Protein AF-A0A1M6X662-F1 (afdb_monomer_lite)

Sequence (274 aa):
MIKYSKYVVLLISLFLLSCAEDEPEWSAADVCPETGMNAYGIPNRGTFVDERDGREYKYTTIGKQVWMAENLKYELPNPYSTCYGKEFCVPRGFGLNDTVQVCKTDTTRLAKIAERLHSTCETNECIADEFCEKYGRFYTLIKDAKDRGFLDRDIVDSVCPKGWHVPTKVEWEILAESVDGVVNRLLKEEAILAMDSIAIEYQKKDGGPIDACGFSALYTGYYDYSGGLSDVFRATYFTTSTMLNTGAAYSVIFGESISIQSIGTKISIRCIKD

Secondary structure (DSSP, 8-state):
---------------------------HHHHS-SSSB-TTSSBSEEEEEETTTTEEEEEEEETTEEEESS-----PTTTTEE-TTS-EEEEE--SSS--EEEEE---TTHHHHHHHTT----SHHHHHHHHHHHH--EE--BGGG-SSS-B-HHHHHHSSPTTEEPPPHHHHHHHHHHTTT-HHHHHPPPPS--SSHHHHHHHTGGG----TTS------BEE-TTS-EESTTT-EEEEEEEEEETTEEEEEEESSSEEEE---SBBB---EE-

Structure (mmCIF, N/CA/C/O backbone):
data_AF-A0A1M6X662-F1
#
_entry.id   AF-A0A1M6X662-F1
#
loop_
_atom_site.group_PDB
_atom_site.id
_atom_site.type_symbol
_atom_site.label_atom_id
_atom_site.label_alt_id
_atom_site.label_comp_id
_atom_site.label_asym_id
_atom_site.label_entity_id
_atom_site.label_seq_id
_atom_site.pdbx_PDB_ins_code
_atom_site.Cartn_x
_atom_site.Cartn_y
_atom_site.Cartn_z
_atom_site.occupancy
_atom_site.B_iso_or_equiv
_atom_site.auth_seq_id
_atom_site.auth_comp_id
_atom_site.auth_asym_id
_atom_site.auth_atom_id
_atom_site.pdbx_PDB_model_num
ATOM 1 N N . MET A 1 1 ? 92.225 -0.349 -21.898 1.00 41.53 1 MET A N 1
ATOM 2 C CA . MET A 1 1 ? 90.947 0.324 -22.212 1.00 41.53 1 MET A CA 1
ATOM 3 C C . MET A 1 1 ? 89.967 -0.694 -22.771 1.00 41.53 1 MET A C 1
ATOM 5 O O . MET A 1 1 ? 89.979 -0.888 -23.971 1.00 41.53 1 MET A O 1
ATOM 9 N N . ILE A 1 2 ? 89.151 -1.347 -21.937 1.00 32.22 2 ILE A N 1
ATOM 10 C CA . ILE A 1 2 ? 87.888 -1.983 -22.357 1.00 32.22 2 ILE A CA 1
ATOM 11 C C . ILE A 1 2 ? 86.946 -1.868 -21.148 1.00 32.22 2 ILE A C 1
ATOM 13 O O . ILE A 1 2 ? 87.195 -2.476 -20.110 1.00 32.22 2 ILE A O 1
ATOM 17 N N . LYS A 1 3 ? 85.936 -0.995 -21.239 1.00 33.75 3 LYS A N 1
ATOM 18 C CA . LYS A 1 3 ? 84.882 -0.822 -20.228 1.00 33.75 3 LYS A CA 1
ATOM 19 C C . LYS A 1 3 ? 83.803 -1.878 -20.486 1.00 33.75 3 LYS A C 1
ATOM 21 O O . LYS A 1 3 ? 83.210 -1.872 -21.559 1.00 33.75 3 LYS A O 1
ATOM 26 N N . TYR A 1 4 ? 83.524 -2.737 -19.510 1.00 35.53 4 TYR A N 1
ATOM 27 C CA . TYR A 1 4 ? 82.316 -3.564 -19.505 1.00 35.53 4 TYR A CA 1
ATOM 28 C C . TYR A 1 4 ? 81.121 -2.681 -19.123 1.00 35.53 4 TYR A C 1
ATOM 30 O O . TYR A 1 4 ? 81.051 -2.165 -18.006 1.00 35.53 4 TYR A O 1
ATOM 38 N N . SER A 1 5 ? 80.220 -2.453 -20.081 1.00 34.84 5 SER A N 1
ATOM 39 C CA . SER A 1 5 ? 78.961 -1.737 -19.867 1.00 34.84 5 SER A CA 1
ATOM 40 C C . SER A 1 5 ? 77.978 -2.648 -19.134 1.00 34.84 5 SER A C 1
ATOM 42 O O . SER A 1 5 ? 77.789 -3.802 -19.515 1.00 34.84 5 SER A O 1
ATOM 44 N N . LYS A 1 6 ? 77.397 -2.135 -18.050 1.00 39.88 6 LYS A N 1
ATOM 45 C CA . LYS A 1 6 ? 76.448 -2.842 -17.190 1.00 39.88 6 LYS A CA 1
ATOM 46 C C . LYS A 1 6 ? 75.107 -3.006 -17.912 1.00 39.88 6 LYS A C 1
ATOM 48 O O . LYS A 1 6 ? 74.627 -2.084 -18.561 1.00 39.88 6 LYS A O 1
ATOM 53 N N . TYR A 1 7 ? 74.545 -4.199 -17.766 1.00 39.94 7 TYR A N 1
ATOM 54 C CA . TYR A 1 7 ? 73.245 -4.660 -18.238 1.00 39.94 7 TYR A CA 1
ATOM 55 C C . TYR A 1 7 ? 72.136 -3.600 -18.140 1.00 39.94 7 TYR A C 1
ATOM 57 O O . TYR A 1 7 ? 71.824 -3.109 -17.056 1.00 39.94 7 TYR A O 1
ATOM 65 N N . VAL A 1 8 ? 71.511 -3.301 -19.279 1.00 42.44 8 VAL A N 1
ATOM 66 C CA . VAL A 1 8 ? 70.199 -2.654 -19.345 1.00 42.44 8 VAL A CA 1
ATOM 67 C C . VAL A 1 8 ? 69.170 -3.733 -19.018 1.00 42.44 8 VAL A C 1
ATOM 69 O O . VAL A 1 8 ? 68.889 -4.598 -19.844 1.00 42.44 8 VAL A O 1
ATOM 72 N N . VAL A 1 9 ? 68.651 -3.726 -17.791 1.00 44.12 9 VAL A N 1
ATOM 73 C CA . VAL A 1 9 ? 67.469 -4.517 -17.433 1.00 44.12 9 VAL A CA 1
ATOM 74 C C . VAL A 1 9 ? 66.259 -3.745 -17.940 1.00 44.12 9 VAL A C 1
ATOM 76 O O . VAL A 1 9 ? 65.883 -2.714 -17.385 1.00 44.12 9 VAL A O 1
ATOM 79 N N . LEU A 1 10 ? 65.689 -4.221 -19.043 1.00 39.69 10 LEU A N 1
ATOM 80 C CA . LEU A 1 10 ? 64.438 -3.722 -19.593 1.00 39.69 10 LEU A CA 1
ATOM 81 C C . LEU A 1 10 ? 63.308 -4.236 -18.686 1.00 39.69 10 LEU A C 1
ATOM 83 O O . LEU A 1 10 ? 62.913 -5.398 -18.772 1.00 39.69 10 LEU A O 1
ATOM 87 N N . LEU A 1 11 ? 62.832 -3.395 -17.767 1.00 42.69 11 LEU A N 1
ATOM 88 C CA . LEU A 1 11 ? 61.593 -3.639 -17.029 1.00 42.69 11 LEU A CA 1
ATOM 89 C C . LEU A 1 11 ? 60.436 -3.510 -18.023 1.00 42.69 11 LEU A C 1
ATOM 91 O O . LEU A 1 11 ? 59.938 -2.416 -18.279 1.00 42.69 11 LEU A O 1
ATOM 95 N N . ILE A 1 12 ? 60.039 -4.634 -18.618 1.00 45.28 12 ILE A N 1
ATOM 96 C CA . ILE A 1 12 ? 58.757 -4.753 -19.308 1.00 45.28 12 ILE A CA 1
ATOM 97 C C . ILE A 1 12 ? 57.701 -4.635 -18.212 1.00 45.28 12 ILE A C 1
ATOM 99 O O . ILE A 1 12 ? 57.455 -5.581 -17.465 1.00 45.28 12 ILE A O 1
ATOM 103 N N . SER A 1 13 ? 57.128 -3.442 -18.067 1.00 51.91 13 SER A N 1
ATOM 104 C CA . SER A 1 13 ? 55.921 -3.236 -17.282 1.00 51.91 13 SER A CA 1
ATOM 105 C C . SER A 1 13 ? 54.825 -4.092 -17.911 1.00 51.91 13 SER A C 1
ATOM 107 O O . SER A 1 13 ? 54.252 -3.711 -18.933 1.00 51.91 13 SER A O 1
ATOM 109 N N . LEU A 1 14 ? 54.562 -5.264 -17.327 1.00 46.09 14 LEU A N 1
ATOM 110 C CA . LEU A 1 14 ? 53.298 -5.959 -17.520 1.00 46.09 14 LEU A CA 1
ATOM 111 C C . LEU A 1 14 ? 52.214 -5.001 -17.012 1.00 46.09 14 LEU A C 1
ATOM 113 O O . LEU A 1 14 ? 51.921 -4.949 -15.819 1.00 46.09 14 LEU A O 1
ATOM 117 N N . PHE A 1 15 ? 51.644 -4.210 -17.918 1.00 47.97 15 PHE A N 1
ATOM 118 C CA . PHE A 1 15 ? 50.288 -3.728 -17.740 1.00 47.97 15 PHE A CA 1
ATOM 119 C C . PHE A 1 15 ? 49.434 -4.988 -17.711 1.00 47.97 15 PHE A C 1
ATOM 121 O O . PHE A 1 15 ? 49.125 -5.573 -18.749 1.00 47.97 15 PHE A O 1
ATOM 128 N N . LEU A 1 16 ? 49.131 -5.457 -16.502 1.00 45.41 16 LEU A N 1
ATOM 129 C CA . LEU A 1 16 ? 47.966 -6.290 -16.298 1.00 45.41 16 LEU A CA 1
ATOM 130 C C . LEU A 1 16 ? 46.808 -5.455 -16.843 1.00 45.41 16 LEU A C 1
ATOM 132 O O . LEU A 1 16 ? 46.407 -4.468 -16.228 1.00 45.41 16 LEU A O 1
ATOM 136 N N . LEU A 1 17 ? 46.327 -5.814 -18.034 1.00 50.72 17 LEU A N 1
ATOM 137 C CA . LEU A 1 17 ? 44.949 -5.562 -18.415 1.00 50.72 17 LEU A CA 1
ATOM 138 C C . LEU A 1 17 ? 44.114 -6.281 -17.358 1.00 50.72 17 LEU A C 1
ATOM 140 O O . LEU A 1 17 ? 43.760 -7.448 -17.500 1.00 50.72 17 LEU A O 1
ATOM 144 N N . SER A 1 18 ? 43.895 -5.591 -16.240 1.00 47.06 18 SER A N 1
ATOM 145 C CA . SER A 1 18 ? 42.737 -5.823 -15.407 1.00 47.06 18 SER A CA 1
ATOM 146 C C . SER A 1 18 ? 41.571 -5.713 -16.369 1.00 47.06 18 SER A C 1
ATOM 148 O O . SER A 1 18 ? 41.293 -4.624 -16.869 1.00 47.06 18 SER A O 1
ATOM 150 N N . CYS A 1 19 ? 40.938 -6.838 -16.682 1.00 49.78 19 CYS A N 1
ATOM 151 C CA . CYS A 1 19 ? 39.557 -6.786 -17.112 1.00 49.78 19 CYS A CA 1
ATOM 152 C C . CYS A 1 19 ? 38.822 -6.205 -15.903 1.00 49.78 19 CYS A C 1
ATOM 154 O O . CYS A 1 19 ? 38.497 -6.924 -14.965 1.00 49.78 19 CYS A O 1
ATOM 156 N N . ALA A 1 20 ? 38.684 -4.878 -15.859 1.00 48.56 20 ALA A N 1
ATOM 157 C CA . ALA A 1 20 ? 37.468 -4.333 -15.306 1.00 48.56 20 ALA A CA 1
ATOM 158 C C . ALA A 1 20 ? 36.405 -4.901 -16.242 1.00 48.56 20 ALA A C 1
ATOM 160 O O . ALA A 1 20 ? 36.302 -4.481 -17.392 1.00 48.56 20 ALA A O 1
ATOM 161 N N . GLU A 1 21 ? 35.769 -5.996 -15.831 1.00 50.72 21 GLU A N 1
ATOM 162 C CA . GLU A 1 21 ? 34.450 -6.288 -16.361 1.00 50.72 21 GLU A CA 1
ATOM 163 C C . GLU A 1 21 ? 33.675 -5.001 -16.086 1.00 50.72 21 GLU A C 1
ATOM 165 O O . GLU A 1 21 ? 33.573 -4.589 -14.929 1.00 50.72 21 GLU A O 1
ATOM 170 N N . ASP A 1 22 ? 33.325 -4.269 -17.147 1.00 55.34 22 ASP A N 1
ATOM 171 C CA . ASP A 1 22 ? 32.464 -3.104 -17.029 1.00 55.34 22 ASP A CA 1
ATOM 172 C C . ASP A 1 22 ? 31.196 -3.615 -16.337 1.00 55.34 22 ASP A C 1
ATOM 174 O O . ASP A 1 22 ? 30.402 -4.337 -16.944 1.00 55.34 22 ASP A O 1
ATOM 178 N N . GLU A 1 23 ? 31.075 -3.339 -15.034 1.00 58.69 23 GLU A N 1
ATOM 179 C CA . GLU A 1 23 ? 29.861 -3.583 -14.262 1.00 58.69 23 GLU A CA 1
ATOM 180 C C . GLU A 1 23 ? 28.720 -2.988 -15.092 1.00 58.69 23 GLU A C 1
ATOM 182 O O . GLU A 1 23 ? 28.805 -1.803 -15.444 1.00 58.69 23 GLU A O 1
ATOM 187 N N . PRO A 1 24 ? 27.717 -3.786 -15.499 1.00 53.12 24 PRO A N 1
ATOM 188 C CA . PRO A 1 24 ? 26.694 -3.313 -16.412 1.00 53.12 24 PRO A CA 1
ATOM 189 C C . PRO A 1 24 ? 26.072 -2.052 -15.822 1.00 53.12 24 PRO A C 1
ATOM 191 O O . PRO A 1 24 ? 25.557 -2.062 -14.703 1.00 53.12 24 PRO A O 1
ATOM 194 N N . GLU A 1 25 ? 26.188 -0.952 -16.567 1.00 60.56 25 GLU A N 1
ATOM 195 C CA . GLU A 1 25 ? 25.676 0.353 -16.177 1.00 60.56 25 GLU A CA 1
ATOM 196 C C . GLU A 1 25 ? 24.169 0.199 -15.945 1.00 60.56 25 GLU A C 1
ATOM 198 O O . GLU A 1 25 ? 23.388 0.002 -16.876 1.00 60.56 25 GLU A O 1
ATOM 203 N N . TRP A 1 26 ? 23.775 0.160 -14.674 1.00 63.41 26 TRP A N 1
ATOM 204 C CA . TRP A 1 26 ? 22.409 -0.154 -14.287 1.00 63.41 26 TRP A CA 1
ATOM 205 C C . TRP A 1 26 ? 21.431 0.866 -14.894 1.00 63.41 26 TRP A C 1
ATOM 207 O O . TRP A 1 26 ? 21.622 2.079 -14.767 1.00 63.41 26 TRP A O 1
ATOM 217 N N . SER A 1 27 ? 20.356 0.377 -15.522 1.00 68.94 27 SER A N 1
ATOM 218 C CA . SER A 1 27 ? 19.318 1.203 -16.141 1.00 68.94 27 SER A CA 1
ATOM 219 C C . SER A 1 27 ? 17.929 0.801 -15.655 1.00 68.94 27 SER A C 1
ATOM 221 O O . SER A 1 27 ? 17.467 -0.322 -15.855 1.00 68.94 27 SER A O 1
ATOM 223 N N . ALA A 1 28 ? 17.206 1.762 -15.077 1.00 70.69 28 ALA A N 1
ATOM 224 C CA . ALA A 1 28 ? 15.799 1.590 -14.718 1.00 70.69 28 ALA A CA 1
ATOM 225 C C . ALA A 1 28 ? 14.928 1.198 -15.928 1.00 70.69 28 ALA A C 1
ATOM 227 O O . ALA A 1 28 ? 13.929 0.505 -15.761 1.00 70.69 28 ALA A O 1
ATOM 228 N N . ALA A 1 29 ? 15.311 1.600 -17.146 1.00 74.62 29 ALA A N 1
ATOM 229 C CA . ALA A 1 29 ? 14.568 1.271 -18.360 1.00 74.62 29 ALA A CA 1
ATOM 230 C C . ALA A 1 29 ? 14.589 -0.231 -18.689 1.00 74.62 29 ALA A C 1
ATOM 232 O O . ALA A 1 29 ? 13.667 -0.708 -19.347 1.00 74.62 29 ALA A O 1
ATOM 233 N N . ASP A 1 30 ? 15.588 -0.972 -18.202 1.00 80.38 30 ASP A N 1
ATOM 234 C CA . ASP A 1 30 ? 15.672 -2.422 -18.399 1.00 80.38 30 ASP A CA 1
ATOM 235 C C . ASP A 1 30 ? 14.761 -3.173 -17.420 1.00 80.38 30 ASP A C 1
ATOM 237 O O . ASP A 1 30 ? 14.203 -4.220 -17.746 1.00 80.38 30 ASP A O 1
ATOM 241 N N . VAL A 1 31 ? 14.578 -2.614 -16.220 1.00 83.56 31 VAL A N 1
ATOM 242 C CA . VAL A 1 31 ? 13.773 -3.208 -15.146 1.00 83.56 31 VAL A CA 1
ATOM 243 C C . VAL A 1 31 ? 12.297 -2.827 -15.267 1.00 83.56 31 VAL A C 1
ATOM 245 O O . VAL A 1 31 ? 11.421 -3.668 -15.070 1.00 83.56 31 VAL A O 1
ATOM 248 N N . CYS A 1 32 ? 11.998 -1.565 -15.564 1.00 87.81 32 CYS A N 1
ATOM 249 C CA . CYS A 1 32 ? 10.647 -1.005 -15.528 1.00 87.81 32 CYS A CA 1
ATOM 250 C C . CYS A 1 32 ? 10.429 0.034 -16.646 1.00 87.81 32 CYS A C 1
ATOM 252 O O . CYS A 1 32 ? 10.215 1.224 -16.370 1.00 87.81 32 CYS A O 1
ATOM 254 N N . PRO A 1 33 ? 10.486 -0.398 -17.922 1.00 84.44 33 PRO A N 1
ATOM 255 C CA . PRO A 1 33 ? 10.368 0.489 -19.077 1.00 84.44 33 PRO A CA 1
ATOM 256 C C . PRO A 1 33 ? 9.076 1.312 -19.028 1.00 84.44 33 PRO A C 1
ATOM 258 O O . PRO A 1 33 ? 7.997 0.774 -18.814 1.00 84.44 33 PRO A O 1
ATOM 261 N N . GLU A 1 34 ? 9.157 2.626 -19.257 1.00 85.19 34 GLU A N 1
ATOM 262 C CA . GLU A 1 34 ? 7.961 3.488 -19.221 1.00 85.19 34 GLU A CA 1
ATOM 263 C C . GLU A 1 34 ? 7.058 3.290 -20.446 1.00 85.19 34 GLU A C 1
ATOM 265 O O . GLU A 1 34 ? 5.840 3.442 -20.371 1.00 85.19 34 GLU A O 1
ATOM 270 N N . THR A 1 35 ? 7.665 2.956 -21.588 1.00 88.19 35 THR A N 1
ATOM 271 C CA . THR A 1 35 ? 7.003 2.821 -22.891 1.00 88.19 35 THR A CA 1
ATOM 272 C C . THR A 1 35 ? 7.060 1.380 -23.385 1.00 88.19 35 THR A C 1
ATOM 274 O O . THR A 1 35 ? 7.815 0.564 -22.863 1.00 88.19 35 THR A O 1
ATOM 277 N N . GLY A 1 36 ? 6.262 1.055 -24.401 1.00 89.25 36 GLY A N 1
ATOM 278 C CA . GLY A 1 36 ? 6.149 -0.306 -24.924 1.00 89.25 36 GLY A CA 1
ATOM 279 C C . GLY A 1 36 ? 5.081 -1.128 -24.207 1.00 89.25 36 GLY A C 1
ATOM 280 O O . GLY A 1 36 ? 4.278 -0.591 -23.443 1.00 89.25 36 GLY A O 1
ATOM 281 N N . MET A 1 37 ? 5.055 -2.426 -24.508 1.00 90.12 37 MET A N 1
ATOM 282 C CA . MET A 1 37 ? 4.057 -3.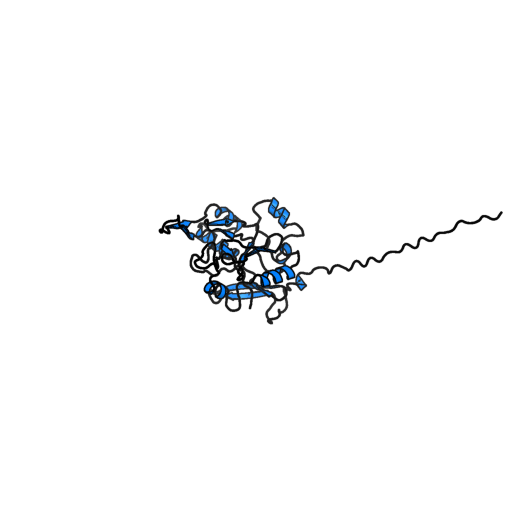367 -24.003 1.00 90.12 37 MET A CA 1
ATOM 283 C C . MET A 1 37 ? 4.711 -4.400 -23.088 1.00 90.12 37 MET A C 1
ATOM 285 O O . MET A 1 37 ? 5.815 -4.864 -23.376 1.00 90.12 37 MET A O 1
ATOM 289 N N . ASN A 1 38 ? 4.011 -4.798 -22.029 1.00 86.56 38 ASN A N 1
ATOM 290 C CA . ASN A 1 38 ? 4.428 -5.907 -21.176 1.00 86.56 38 ASN A CA 1
ATOM 291 C C . ASN A 1 38 ? 3.976 -7.268 -21.742 1.00 86.56 38 ASN A C 1
ATOM 293 O O . ASN A 1 38 ? 3.369 -7.356 -22.813 1.00 86.56 38 ASN A O 1
ATOM 297 N N . ALA A 1 39 ? 4.240 -8.347 -20.997 1.00 82.75 39 ALA A N 1
ATOM 298 C CA . ALA A 1 39 ? 3.904 -9.724 -21.377 1.00 82.75 39 ALA A CA 1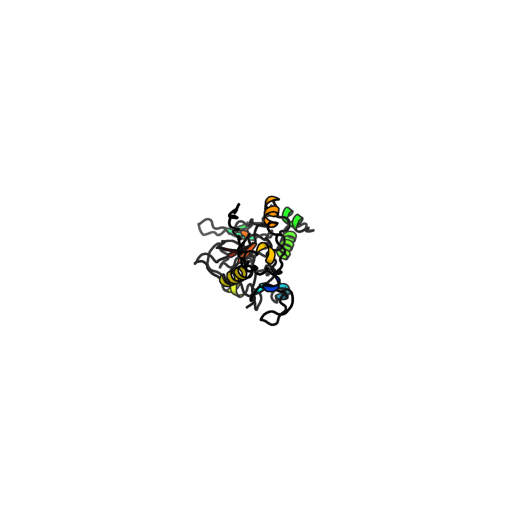
ATOM 299 C C . ALA A 1 39 ? 2.401 -9.979 -21.629 1.00 82.75 39 ALA A C 1
ATOM 301 O O . ALA A 1 39 ? 2.046 -10.984 -22.240 1.00 82.75 39 ALA A O 1
ATOM 302 N N . TYR A 1 40 ? 1.529 -9.066 -21.198 1.00 81.25 40 TYR A N 1
ATOM 303 C CA . TYR A 1 40 ? 0.078 -9.142 -21.369 1.00 81.25 40 TYR A CA 1
ATOM 304 C C . TYR A 1 40 ? -0.432 -8.296 -22.544 1.00 81.25 40 TYR A C 1
ATOM 306 O O . TYR A 1 40 ? -1.640 -8.162 -22.727 1.00 81.25 40 TYR A O 1
ATOM 314 N N . GLY A 1 41 ? 0.468 -7.690 -23.329 1.00 85.25 41 GLY A N 1
ATOM 315 C CA . GLY A 1 41 ? 0.102 -6.829 -24.454 1.00 85.25 41 GLY A CA 1
ATOM 316 C C . GLY A 1 41 ? -0.529 -5.495 -24.040 1.00 85.25 41 GLY A C 1
ATOM 317 O O . GLY A 1 41 ? -1.165 -4.851 -24.872 1.00 85.25 41 GLY A O 1
ATOM 318 N N . ILE A 1 42 ? -0.374 -5.084 -22.776 1.00 86.12 42 ILE A N 1
ATOM 319 C CA . ILE A 1 42 ? -0.800 -3.766 -22.280 1.00 86.12 42 ILE A CA 1
ATOM 320 C C . ILE A 1 42 ? 0.411 -2.835 -22.151 1.00 86.12 42 ILE A C 1
ATOM 322 O O . ILE A 1 42 ? 1.527 -3.330 -21.960 1.00 86.12 42 ILE A O 1
ATOM 326 N N . PRO A 1 43 ? 0.218 -1.503 -22.212 1.00 92.94 43 PRO A N 1
ATOM 327 C CA . PRO A 1 43 ? 1.295 -0.548 -21.977 1.00 92.94 43 PRO A CA 1
ATOM 328 C C . PRO A 1 43 ? 1.982 -0.807 -20.638 1.00 92.94 43 PRO A C 1
ATOM 330 O O . PRO A 1 43 ? 1.292 -1.134 -19.672 1.00 92.94 43 PRO A O 1
ATOM 333 N N . ASN A 1 44 ? 3.306 -0.646 -20.562 1.00 93.00 44 ASN A N 1
ATOM 334 C CA . ASN A 1 44 ? 4.055 -0.905 -19.326 1.00 93.00 44 ASN A CA 1
ATOM 335 C C . ASN A 1 44 ? 3.576 -0.058 -18.138 1.00 93.00 44 ASN A C 1
ATOM 337 O O . ASN A 1 44 ? 3.616 -0.530 -17.002 1.00 93.00 44 ASN A O 1
ATOM 341 N N . ARG A 1 45 ? 3.073 1.152 -18.404 1.00 94.56 45 ARG A N 1
ATOM 342 C CA . ARG A 1 45 ? 2.401 2.023 -17.434 1.00 94.56 45 ARG A CA 1
ATOM 343 C C . ARG A 1 45 ? 1.073 2.504 -17.994 1.00 94.56 45 ARG A C 1
ATOM 345 O O . ARG A 1 45 ? 0.949 2.729 -19.197 1.00 94.56 45 ARG A O 1
ATOM 352 N N . GLY A 1 46 ? 0.094 2.694 -17.125 1.00 95.19 46 GLY A N 1
ATOM 353 C CA . GLY A 1 46 ? -1.223 3.164 -17.531 1.00 95.19 46 GLY A CA 1
ATOM 354 C C . GLY A 1 46 ? -2.177 3.256 -16.358 1.00 95.19 46 GLY A C 1
ATOM 355 O O . GLY A 1 46 ? -1.754 3.299 -15.202 1.00 95.19 46 GLY A O 1
ATOM 356 N N . THR A 1 47 ? -3.467 3.277 -16.669 1.00 97.06 47 THR A N 1
ATOM 357 C CA . THR A 1 47 ? -4.536 3.304 -15.676 1.00 97.06 47 THR A CA 1
ATOM 358 C C . THR A 1 47 ? -5.590 2.246 -15.963 1.00 97.06 47 THR A C 1
ATOM 360 O O . THR A 1 47 ? -5.693 1.714 -17.071 1.00 97.06 47 THR A O 1
ATOM 363 N N . PHE A 1 48 ? -6.358 1.904 -14.937 1.00 96.62 48 PHE A N 1
ATOM 364 C CA . PHE A 1 48 ? -7.548 1.074 -15.043 1.00 96.62 48 PHE A CA 1
ATOM 365 C C . PHE A 1 48 ? -8.585 1.536 -14.023 1.00 96.62 48 PHE A C 1
ATOM 367 O O . PHE A 1 48 ? -8.242 2.177 -13.033 1.00 96.62 48 PHE A O 1
ATOM 374 N N . VAL A 1 49 ? -9.848 1.197 -14.257 1.00 97.75 49 VAL A N 1
ATOM 375 C CA . VAL A 1 49 ? -10.945 1.543 -13.351 1.00 97.75 49 VAL A CA 1
ATOM 376 C C . VAL A 1 49 ? -11.311 0.325 -12.511 1.00 97.75 49 VAL A C 1
ATOM 378 O O . VAL A 1 49 ? -11.553 -0.755 -13.049 1.00 97.75 49 VAL A O 1
ATOM 381 N N . ASP A 1 50 ? -11.352 0.498 -11.194 1.00 97.81 50 ASP A N 1
ATOM 382 C CA . ASP A 1 50 ? -11.959 -0.456 -10.278 1.00 97.81 50 ASP A CA 1
ATOM 383 C C . ASP A 1 50 ? -13.484 -0.356 -10.392 1.00 97.81 50 ASP A C 1
ATOM 385 O O . ASP A 1 50 ? -14.103 0.625 -9.987 1.00 97.81 50 ASP A O 1
ATOM 389 N N . GLU A 1 51 ? -14.116 -1.379 -10.964 1.00 97.25 51 GLU A N 1
ATOM 390 C CA . GLU A 1 51 ? -15.567 -1.404 -11.186 1.00 97.25 51 GLU A CA 1
ATOM 391 C C . GLU A 1 51 ? -16.383 -1.365 -9.883 1.00 97.25 51 GLU A C 1
ATOM 393 O O . GLU A 1 51 ? -17.579 -1.070 -9.916 1.00 97.25 51 GLU A O 1
ATOM 398 N N . ARG A 1 52 ? -15.763 -1.669 -8.734 1.00 96.75 52 ARG A N 1
ATOM 399 C CA . ARG A 1 52 ? -16.454 -1.764 -7.441 1.00 96.75 52 ARG A CA 1
ATOM 400 C C . ARG A 1 52 ? -16.784 -0.397 -6.849 1.00 96.75 52 ARG A C 1
ATOM 402 O O . ARG A 1 52 ? -17.765 -0.289 -6.118 1.00 96.75 52 ARG A O 1
ATOM 409 N N . ASP A 1 53 ? -15.975 0.619 -7.138 1.00 96.44 53 ASP A N 1
ATOM 410 C CA . ASP A 1 53 ? -16.154 1.986 -6.635 1.00 96.44 53 ASP A CA 1
ATOM 411 C C . ASP A 1 53 ? -15.978 3.078 -7.708 1.00 96.44 53 ASP A C 1
ATOM 413 O O . ASP A 1 53 ? -16.146 4.262 -7.419 1.00 96.44 53 ASP A O 1
ATOM 417 N N . GLY A 1 54 ? -15.688 2.692 -8.955 1.00 97.31 54 GLY A N 1
ATOM 418 C CA . GLY A 1 54 ? -15.504 3.597 -10.086 1.00 97.31 54 GLY A CA 1
ATOM 419 C C . GLY A 1 54 ? -14.186 4.367 -10.058 1.00 97.31 54 GLY A C 1
ATOM 420 O O . GLY A 1 54 ? -14.016 5.290 -10.857 1.00 97.31 54 GLY A O 1
ATOM 421 N N . ARG A 1 55 ? -13.257 4.034 -9.153 1.00 96.31 55 ARG A N 1
ATOM 422 C CA . ARG A 1 55 ? -11.983 4.747 -9.037 1.00 96.31 55 ARG A CA 1
ATOM 423 C C . ARG A 1 55 ? -11.002 4.302 -10.100 1.00 96.31 55 ARG A C 1
ATOM 425 O O . ARG A 1 55 ? -10.804 3.116 -10.342 1.00 96.31 55 ARG A O 1
ATOM 432 N N . GLU A 1 56 ? -10.338 5.278 -10.698 1.00 97.62 56 GLU A N 1
ATOM 433 C CA . GLU A 1 56 ? -9.211 5.037 -11.584 1.00 97.62 56 GLU A CA 1
ATOM 434 C C . GLU A 1 56 ? -7.925 4.889 -10.759 1.00 97.62 56 GLU A C 1
ATOM 436 O O . GLU A 1 56 ? -7.623 5.732 -9.915 1.00 97.62 56 GLU A O 1
ATOM 441 N N . TYR A 1 57 ? -7.180 3.814 -11.009 1.00 97.44 57 TYR A N 1
ATOM 442 C CA . TYR A 1 57 ? -5.879 3.531 -10.413 1.00 97.44 57 TYR A CA 1
ATOM 443 C C . TYR A 1 57 ? -4.811 3.440 -11.491 1.00 97.44 57 TYR A C 1
ATOM 445 O O . TYR A 1 57 ? -5.022 2.853 -12.556 1.00 97.44 57 TYR A O 1
ATOM 453 N N . LYS A 1 58 ? -3.624 3.955 -11.185 1.00 97.25 58 LYS A N 1
ATOM 454 C CA . LYS A 1 58 ? -2.429 3.738 -11.999 1.00 97.25 58 LYS A CA 1
ATOM 455 C C . LYS A 1 58 ? -1.844 2.345 -11.782 1.00 97.25 58 LYS A C 1
ATOM 457 O O . LYS A 1 58 ? -1.971 1.752 -10.708 1.00 97.25 58 LYS A O 1
ATOM 462 N N . TYR A 1 59 ? -1.135 1.851 -12.789 1.00 96.56 59 TYR A N 1
ATOM 463 C CA . TYR A 1 59 ? -0.333 0.636 -12.707 1.00 96.56 59 TYR A CA 1
ATOM 464 C C . TYR A 1 59 ? 1.021 0.802 -13.407 1.00 96.56 59 TYR A C 1
ATOM 466 O O . TYR A 1 59 ? 1.177 1.644 -14.296 1.00 96.56 59 TYR A O 1
ATOM 474 N N . THR A 1 60 ? 1.984 -0.036 -13.026 1.00 95.81 60 THR A N 1
ATOM 475 C CA . THR A 1 60 ? 3.321 -0.104 -13.626 1.00 95.81 60 THR A CA 1
ATOM 476 C C . THR A 1 60 ? 3.803 -1.549 -13.758 1.00 95.81 60 THR A C 1
ATOM 478 O O . THR A 1 60 ? 3.365 -2.435 -13.022 1.00 95.81 60 THR A O 1
ATOM 481 N N . THR A 1 61 ? 4.701 -1.799 -14.706 1.00 95.00 61 THR A N 1
ATOM 482 C CA . THR A 1 61 ? 5.333 -3.101 -14.935 1.00 95.00 61 THR A CA 1
ATOM 483 C C . THR A 1 61 ? 6.773 -3.049 -14.447 1.00 95.00 61 THR A C 1
ATOM 485 O O . THR A 1 61 ? 7.534 -2.173 -14.853 1.00 95.00 61 THR A O 1
ATOM 488 N N . ILE A 1 62 ? 7.142 -3.993 -13.583 1.00 92.50 62 ILE A N 1
ATOM 489 C CA . ILE A 1 62 ? 8.485 -4.122 -13.014 1.00 92.50 62 ILE A CA 1
ATOM 490 C C . ILE A 1 62 ? 8.915 -5.578 -13.180 1.00 92.50 62 ILE A C 1
ATOM 492 O O . ILE A 1 62 ? 8.262 -6.501 -12.685 1.00 92.50 62 ILE A O 1
ATOM 496 N N . GLY A 1 63 ? 9.978 -5.796 -13.951 1.00 89.50 63 GLY A N 1
ATOM 497 C CA . GLY A 1 63 ? 10.367 -7.116 -14.425 1.00 89.50 63 GLY A CA 1
ATOM 498 C C . GLY A 1 63 ? 9.218 -7.785 -15.182 1.00 89.50 63 GLY A C 1
ATOM 499 O O . GLY A 1 63 ? 8.815 -7.349 -16.258 1.00 89.50 63 GLY A O 1
ATOM 500 N N . LYS A 1 64 ? 8.678 -8.866 -14.611 1.00 89.00 64 LYS A N 1
ATOM 501 C CA . LYS A 1 64 ? 7.557 -9.635 -15.185 1.00 89.00 64 LYS A CA 1
ATOM 502 C C . LYS A 1 64 ? 6.221 -9.381 -14.486 1.00 89.00 64 LYS A C 1
ATOM 504 O O . LYS A 1 64 ? 5.219 -9.982 -14.859 1.00 89.00 64 LYS A O 1
ATOM 509 N N . GLN A 1 65 ? 6.212 -8.534 -13.463 1.00 94.94 65 GLN A N 1
ATOM 510 C CA . GLN A 1 65 ? 5.056 -8.306 -12.611 1.00 94.94 65 GLN A CA 1
ATOM 511 C C . GLN A 1 65 ? 4.398 -6.970 -12.936 1.00 94.94 65 GLN A C 1
ATOM 513 O O . GLN A 1 65 ? 5.078 -5.972 -13.177 1.00 94.94 65 GLN A O 1
ATOM 518 N N . VAL A 1 66 ? 3.067 -6.949 -12.910 1.00 96.44 66 VAL A N 1
ATOM 519 C CA . VAL A 1 66 ? 2.280 -5.726 -13.083 1.00 96.44 66 VAL A CA 1
ATOM 520 C C . VAL A 1 66 ? 1.678 -5.360 -11.740 1.00 96.44 66 VAL A C 1
ATOM 522 O O . VAL A 1 66 ? 0.864 -6.096 -11.190 1.00 96.44 66 VAL A O 1
ATOM 525 N N . TRP A 1 67 ? 2.087 -4.213 -11.222 1.00 97.62 67 TRP A N 1
ATOM 526 C CA . TRP A 1 67 ? 1.722 -3.718 -9.907 1.00 97.62 67 TRP A CA 1
ATOM 527 C C . TRP A 1 67 ? 0.784 -2.528 -10.038 1.00 97.62 67 TRP A C 1
ATOM 529 O O . TRP A 1 67 ? 0.939 -1.706 -10.942 1.00 97.62 67 TRP A O 1
ATOM 539 N N . MET A 1 68 ? -0.155 -2.380 -9.103 1.00 97.75 68 MET A N 1
ATOM 540 C CA . MET A 1 68 ? -0.746 -1.065 -8.875 1.00 97.75 68 MET A CA 1
ATOM 541 C C . MET A 1 68 ? 0.377 -0.057 -8.573 1.00 97.75 68 MET A C 1
ATOM 543 O O . MET A 1 68 ? 1.358 -0.373 -7.904 1.00 97.75 68 MET A O 1
ATOM 547 N N . ALA A 1 69 ? 0.229 1.173 -9.039 1.00 96.12 69 ALA A N 1
ATOM 548 C CA . ALA A 1 69 ? 1.134 2.270 -8.702 1.00 96.12 69 ALA A CA 1
ATOM 549 C C . ALA A 1 69 ? 0.591 3.115 -7.537 1.00 96.12 69 ALA A C 1
ATOM 551 O O . ALA A 1 69 ? 1.218 4.066 -7.103 1.00 96.12 69 ALA A O 1
ATOM 552 N N . GLU A 1 70 ? -0.574 2.767 -6.990 1.00 95.69 70 GLU A N 1
ATOM 553 C CA . GLU A 1 70 ? -1.218 3.497 -5.897 1.00 95.69 70 GLU A CA 1
ATOM 554 C C . GLU A 1 70 ? -1.676 2.545 -4.788 1.00 95.69 70 GLU A C 1
ATOM 556 O O . GLU A 1 70 ? -2.000 1.379 -5.031 1.00 95.69 70 GLU A O 1
ATOM 561 N N . ASN A 1 71 ? -1.686 3.038 -3.545 1.00 96.88 71 ASN A N 1
ATOM 562 C CA . ASN A 1 71 ? -2.246 2.298 -2.414 1.00 96.88 71 ASN A CA 1
ATOM 563 C C . ASN A 1 71 ? -3.759 2.161 -2.610 1.00 96.88 71 ASN A C 1
ATOM 565 O O . ASN A 1 71 ? -4.424 3.112 -3.024 1.00 96.88 71 ASN A O 1
ATOM 569 N N . LEU A 1 72 ? -4.310 0.995 -2.272 1.00 97.69 72 LEU A N 1
ATOM 570 C CA . LEU A 1 72 ? -5.740 0.738 -2.412 1.00 97.69 72 LEU A CA 1
ATOM 571 C C . LEU A 1 72 ? -6.564 1.732 -1.571 1.00 97.69 72 LEU A C 1
ATOM 573 O O . LEU A 1 72 ? -6.292 1.951 -0.384 1.00 97.69 72 LEU A O 1
ATOM 577 N N . LYS A 1 73 ? -7.623 2.283 -2.170 1.00 97.19 73 LYS A N 1
ATOM 578 C CA . LYS A 1 73 ? -8.557 3.244 -1.541 1.00 97.19 73 LYS A CA 1
ATOM 579 C C . LYS A 1 73 ? -9.972 2.670 -1.363 1.00 97.19 73 LYS A C 1
ATOM 581 O O . LYS A 1 73 ? -10.837 3.380 -0.859 1.00 97.19 73 LYS A O 1
ATOM 586 N N . TYR A 1 74 ? -10.183 1.406 -1.733 1.00 97.12 74 TYR A N 1
ATOM 587 C CA . TYR A 1 74 ? -11.464 0.715 -1.626 1.00 97.12 74 TYR A CA 1
ATOM 588 C C . TYR A 1 74 ? -11.939 0.616 -0.168 1.00 97.12 74 TYR A C 1
ATOM 590 O O . TYR A 1 74 ? -11.223 0.146 0.717 1.00 97.12 74 TYR A O 1
ATOM 598 N N . GLU A 1 75 ? -13.159 1.067 0.108 1.00 95.25 75 GLU A N 1
ATOM 599 C CA . GLU A 1 75 ? -13.694 1.081 1.466 1.00 95.25 75 GLU A CA 1
ATOM 600 C C . GLU A 1 75 ? -14.327 -0.265 1.834 1.00 95.25 75 GLU A C 1
ATOM 602 O O . GLU A 1 75 ? -15.388 -0.635 1.338 1.00 95.25 75 GLU A O 1
ATOM 607 N N . LEU A 1 76 ? -13.686 -0.986 2.757 1.00 94.12 76 LEU A N 1
ATOM 608 C CA . LEU A 1 76 ? -14.294 -2.134 3.429 1.00 94.12 76 LEU A CA 1
ATOM 609 C C . LEU A 1 76 ? -15.023 -1.696 4.703 1.00 94.12 76 LEU A C 1
ATOM 611 O O . LEU A 1 76 ? -14.552 -0.763 5.368 1.00 94.12 76 LEU A O 1
ATOM 615 N N . PRO A 1 77 ? -16.081 -2.422 5.113 1.00 90.25 77 PRO A N 1
ATOM 616 C CA . PRO A 1 77 ? -16.760 -2.174 6.374 1.00 90.25 77 PRO A CA 1
ATOM 617 C C . PRO A 1 77 ? -15.788 -2.109 7.552 1.00 90.25 77 PRO A C 1
ATOM 619 O O . PRO A 1 77 ? -14.849 -2.905 7.658 1.00 90.25 77 PRO A O 1
ATOM 622 N N . ASN A 1 78 ? -16.042 -1.176 8.468 1.00 82.50 78 ASN A N 1
ATOM 623 C CA . ASN A 1 78 ? -15.380 -1.147 9.766 1.00 82.50 78 ASN A CA 1
ATOM 624 C C . ASN A 1 78 ? -15.522 -2.533 10.427 1.00 82.50 78 ASN A C 1
ATOM 626 O O . ASN A 1 78 ? -16.645 -3.044 10.479 1.00 82.50 78 ASN A O 1
ATOM 630 N N . PRO A 1 79 ? -14.448 -3.150 10.951 1.00 84.62 79 PRO A N 1
ATOM 631 C CA . PRO A 1 79 ? -13.074 -2.641 11.150 1.00 84.62 79 PRO A CA 1
ATOM 632 C C . PRO A 1 79 ? -12.006 -2.967 10.093 1.00 84.62 79 PRO A C 1
ATOM 634 O O . PRO A 1 79 ? -10.827 -2.708 10.349 1.00 84.62 79 PRO A O 1
ATOM 637 N N . TYR A 1 80 ? -12.359 -3.485 8.922 1.00 90.75 80 TYR A N 1
ATOM 638 C CA . TYR A 1 80 ? -11.379 -4.000 7.958 1.00 90.75 80 TYR A CA 1
ATOM 639 C C . TYR A 1 80 ? -10.611 -2.931 7.186 1.00 90.75 80 TYR A C 1
ATOM 641 O O . TYR A 1 80 ? -9.444 -3.153 6.877 1.00 90.75 80 TYR A O 1
ATOM 649 N N . SER A 1 81 ? -11.214 -1.768 6.926 1.00 93.12 81 SER A N 1
ATOM 650 C CA . SER A 1 81 ? -10.505 -0.600 6.393 1.00 93.12 81 SER A CA 1
ATOM 651 C C . SER A 1 81 ? -10.659 0.604 7.320 1.00 93.12 81 SER A C 1
ATOM 653 O O . SER A 1 81 ? -11.656 0.750 8.030 1.00 93.12 81 SER A O 1
ATOM 655 N N . THR A 1 82 ? -9.649 1.465 7.380 1.00 90.69 82 THR A N 1
ATOM 656 C CA . THR A 1 82 ? -9.681 2.686 8.187 1.00 90.69 82 THR A CA 1
ATOM 657 C C . THR A 1 82 ? -8.932 3.794 7.485 1.00 90.69 82 THR A C 1
ATOM 659 O O . THR A 1 82 ? -7.817 3.606 6.996 1.00 90.69 82 THR A O 1
ATOM 662 N N . CYS A 1 83 ? -9.565 4.958 7.467 1.00 89.69 83 CYS A N 1
ATOM 663 C CA . CYS A 1 83 ? -8.932 6.188 7.055 1.00 89.69 83 CYS A CA 1
ATOM 664 C C . CYS A 1 83 ? -8.406 6.931 8.291 1.00 89.69 83 CYS A C 1
ATOM 666 O O . CYS A 1 83 ? -9.120 7.042 9.291 1.00 89.69 83 CYS A O 1
ATOM 668 N N . TYR A 1 84 ? -7.149 7.385 8.264 1.00 86.19 84 TYR A N 1
ATOM 669 C CA . TYR A 1 84 ? -6.556 8.057 9.423 1.00 86.19 84 TYR A CA 1
ATOM 670 C C . TYR A 1 84 ? -7.305 9.350 9.741 1.00 86.19 84 TYR A C 1
ATOM 672 O O . TYR A 1 84 ? -7.608 10.116 8.841 1.00 86.19 84 TYR A O 1
ATOM 680 N N . GLY A 1 85 ? -7.574 9.609 11.020 1.00 81.69 85 GLY A N 1
ATOM 681 C CA . GLY A 1 85 ? -8.317 10.797 11.447 1.00 81.69 85 GLY A CA 1
ATOM 682 C C . GLY A 1 85 ? -9.834 10.622 11.456 1.00 81.69 85 GLY A C 1
ATOM 683 O O . GLY A 1 85 ? -10.515 11.448 12.062 1.00 81.69 85 GLY A O 1
ATOM 684 N N . LYS A 1 86 ? -10.368 9.537 10.874 1.00 83.25 86 LYS A N 1
ATOM 685 C CA . LYS A 1 86 ? -11.760 9.137 11.110 1.00 83.25 86 LYS A CA 1
ATOM 686 C C . LYS A 1 86 ? -11.895 8.426 12.453 1.00 83.25 86 LYS A C 1
ATOM 688 O O . LYS A 1 86 ? -10.958 7.781 12.931 1.00 83.25 86 LYS A O 1
ATOM 693 N N . GLU A 1 87 ? -13.071 8.563 13.059 1.00 79.62 87 GLU A N 1
ATOM 694 C CA . GLU A 1 87 ? -13.411 7.836 14.278 1.00 79.62 87 GLU A CA 1
ATOM 695 C C . GLU A 1 87 ? -13.407 6.334 13.993 1.00 79.62 87 GLU A C 1
ATOM 697 O O . GLU A 1 87 ? -14.083 5.842 13.089 1.00 79.62 87 GLU A O 1
ATOM 702 N N . PHE A 1 88 ? -12.613 5.600 14.765 1.00 76.38 88 PHE A N 1
ATOM 703 C CA . PHE A 1 88 ? -12.508 4.155 14.666 1.00 76.38 88 PHE A CA 1
ATOM 704 C C . PHE A 1 88 ? -12.822 3.521 16.016 1.00 76.38 88 PHE A C 1
ATOM 706 O O . PHE A 1 88 ? -12.320 3.944 17.057 1.00 76.38 88 PHE A O 1
ATOM 713 N N . CYS A 1 89 ? -13.643 2.477 15.999 1.00 74.06 89 CYS A N 1
ATOM 714 C CA . CYS A 1 89 ? -14.094 1.804 17.205 1.00 74.06 89 CYS A CA 1
ATOM 715 C C . CYS A 1 89 ? -13.485 0.412 17.309 1.00 74.06 89 CYS A C 1
ATOM 717 O O . CYS A 1 89 ? -13.687 -0.427 16.434 1.00 74.06 89 CYS A O 1
ATOM 719 N N . VAL A 1 90 ? -12.787 0.159 18.415 1.00 71.81 90 VAL A N 1
ATOM 720 C CA . VAL A 1 90 ? -12.242 -1.161 18.741 1.00 71.81 90 VAL A CA 1
ATOM 721 C C . VAL A 1 90 ? -13.042 -1.812 19.862 1.00 71.81 90 VAL A C 1
ATOM 723 O O . VAL A 1 90 ? -13.392 -1.138 20.837 1.00 71.81 90 VAL A O 1
ATOM 726 N N . PRO A 1 91 ? -13.283 -3.128 19.796 1.00 67.50 91 PRO A N 1
ATOM 727 C CA . PRO A 1 91 ? -13.661 -3.887 20.976 1.00 67.50 91 PRO A CA 1
ATOM 728 C C . PRO A 1 91 ? -12.479 -3.879 21.955 1.00 67.50 91 PRO A C 1
ATOM 730 O O . PRO A 1 91 ? -11.390 -4.345 21.620 1.00 67.50 91 PRO A O 1
ATOM 733 N N . ARG A 1 92 ? -12.666 -3.357 23.170 1.00 65.81 92 ARG A N 1
ATOM 734 C CA . ARG A 1 92 ? -11.682 -3.492 24.250 1.00 65.81 92 ARG A CA 1
ATOM 735 C C . ARG A 1 92 ? -12.234 -4.464 25.287 1.00 65.81 92 ARG A C 1
ATOM 737 O O . ARG A 1 92 ? -13.138 -4.125 26.044 1.00 65.81 92 ARG A O 1
ATOM 744 N N . GLY A 1 93 ? -11.680 -5.673 25.320 1.00 58.72 93 GLY A N 1
ATOM 745 C CA . GLY A 1 93 ? -11.943 -6.636 26.386 1.00 58.72 93 GLY A CA 1
ATOM 746 C C . GLY A 1 93 ? -10.944 -6.451 27.524 1.00 58.72 93 GLY A C 1
ATOM 747 O O . GLY A 1 93 ? -9.763 -6.740 27.352 1.00 58.72 93 GLY A O 1
ATOM 748 N N . PHE A 1 94 ? -11.402 -6.006 28.693 1.00 51.84 94 PHE A N 1
ATOM 749 C CA . PHE A 1 94 ? -10.768 -6.452 29.933 1.00 51.84 94 PHE A CA 1
ATOM 750 C C . PHE A 1 94 ? -11.355 -7.832 30.217 1.00 51.84 94 PHE A C 1
ATOM 752 O O . PHE A 1 94 ? -12.567 -7.993 30.130 1.00 51.84 94 PHE A O 1
ATOM 759 N N . GLY A 1 95 ? -10.511 -8.842 30.444 1.00 51.28 95 GLY A N 1
ATOM 760 C CA . GLY A 1 95 ? -10.971 -10.216 30.647 1.00 51.28 95 GLY A CA 1
ATOM 761 C C . GLY A 1 95 ? -12.112 -10.271 31.663 1.00 51.28 95 GLY A C 1
ATOM 762 O O . GLY A 1 95 ? -11.881 -9.921 32.813 1.00 51.28 95 GLY A O 1
ATOM 763 N N . LEU A 1 96 ? -13.305 -10.634 31.172 1.00 47.38 96 LEU A N 1
ATOM 764 C CA . LEU A 1 96 ? -14.572 -11.017 31.818 1.00 47.38 96 LEU A CA 1
ATOM 765 C C . LEU A 1 96 ? -15.711 -10.546 30.892 1.00 47.38 96 LEU A C 1
ATOM 767 O O . LEU A 1 96 ? -16.102 -9.399 31.000 1.00 47.38 96 LEU A O 1
ATOM 771 N N . ASN A 1 97 ? -16.170 -11.416 29.979 1.00 55.84 97 ASN A N 1
ATOM 772 C CA . ASN A 1 97 ? -17.410 -11.440 29.160 1.00 55.84 97 ASN A CA 1
ATOM 773 C C . ASN A 1 97 ? -18.097 -10.165 28.599 1.00 55.84 97 ASN A C 1
ATOM 775 O O . ASN A 1 97 ? -18.982 -10.324 27.763 1.00 55.84 97 ASN A O 1
ATOM 779 N N . ASP A 1 98 ? -17.682 -8.949 28.934 1.00 59.56 98 ASP A N 1
ATOM 780 C CA . ASP A 1 98 ? -18.249 -7.691 28.460 1.00 59.56 98 ASP A CA 1
ATOM 781 C C . ASP A 1 98 ? -17.229 -6.993 27.556 1.00 59.56 98 ASP A C 1
ATOM 783 O O . ASP A 1 98 ? -16.299 -6.311 27.995 1.00 59.56 98 ASP A O 1
ATOM 787 N N . THR A 1 99 ? -17.381 -7.179 26.246 1.00 64.25 99 THR A N 1
ATOM 788 C CA . THR A 1 99 ? -16.651 -6.384 25.256 1.00 64.25 99 THR A CA 1
ATOM 789 C C . THR A 1 99 ? -17.240 -4.979 25.219 1.00 64.25 99 THR A C 1
ATOM 791 O O . THR A 1 99 ? -18.315 -4.772 24.658 1.00 64.25 99 THR A O 1
ATOM 794 N N . VAL A 1 100 ? -16.537 -3.999 25.788 1.00 71.56 100 VAL A N 1
ATOM 795 C CA . VAL A 1 100 ? -16.902 -2.585 25.640 1.00 71.56 100 VAL A CA 1
ATOM 796 C C . VAL A 1 100 ? -16.324 -2.070 24.326 1.00 71.56 100 VAL A C 1
ATOM 798 O O . VAL A 1 100 ? -15.122 -2.191 24.073 1.00 71.56 100 VAL A O 1
ATOM 801 N N . GLN A 1 101 ? -17.167 -1.483 23.479 1.00 75.88 101 GLN A N 1
ATOM 802 C CA . GLN A 1 101 ? -16.715 -0.792 22.277 1.00 75.88 101 GLN A CA 1
ATOM 803 C C . GLN A 1 101 ? -16.148 0.577 22.668 1.00 75.88 101 GLN A C 1
ATOM 805 O O . GLN A 1 101 ? -16.826 1.384 23.299 1.00 75.88 101 GLN A O 1
ATOM 810 N N . VAL A 1 102 ? -14.889 0.832 22.312 1.00 76.69 102 VAL A N 1
ATOM 811 C CA . VAL A 1 102 ? -14.209 2.104 22.574 1.00 76.69 102 VAL A CA 1
ATOM 812 C C . VAL A 1 102 ? -13.864 2.748 21.243 1.00 76.69 102 VAL A C 1
ATOM 814 O O . VAL A 1 102 ? -13.025 2.233 20.502 1.00 76.69 102 VAL A O 1
ATOM 817 N N . CYS A 1 103 ? -14.502 3.879 20.959 1.00 80.88 103 CYS A N 1
ATOM 818 C CA . CYS A 1 103 ? -14.211 4.693 19.788 1.00 80.88 103 CYS A CA 1
ATOM 819 C C . CYS A 1 103 ? -13.088 5.685 20.081 1.00 80.88 103 CYS A C 1
ATOM 821 O O . CYS A 1 103 ? -12.956 6.208 21.191 1.00 80.88 103 CYS A O 1
ATOM 823 N N . LYS A 1 104 ? -12.214 5.864 19.096 1.00 78.12 104 LYS A N 1
ATOM 824 C CA . LYS A 1 104 ? -11.028 6.701 19.174 1.00 78.12 104 LYS A CA 1
ATOM 825 C C . LYS A 1 104 ? -10.848 7.472 17.879 1.00 78.12 104 LYS A C 1
ATOM 827 O O . LYS A 1 104 ? -11.015 6.922 16.793 1.00 78.12 104 LYS A O 1
ATOM 832 N N . THR A 1 105 ? -10.383 8.701 18.034 1.00 77.19 105 THR A N 1
ATOM 833 C CA . THR A 1 105 ? -9.953 9.569 16.941 1.00 77.19 105 THR A CA 1
ATOM 834 C C . THR A 1 105 ? -8.653 10.234 17.373 1.00 77.19 105 THR A C 1
ATOM 836 O O . THR A 1 105 ? -8.608 10.838 18.446 1.00 77.19 105 THR A O 1
ATOM 839 N N . ASP A 1 106 ? -7.586 10.116 16.583 1.00 75.69 106 ASP A N 1
ATOM 840 C CA . ASP A 1 106 ? -6.335 10.829 16.858 1.00 75.69 106 ASP A CA 1
ATOM 841 C C . ASP A 1 106 ? -6.350 12.196 16.172 1.00 75.69 106 ASP A C 1
ATOM 843 O O . ASP A 1 106 ? -6.145 12.311 14.966 1.00 75.69 106 ASP A O 1
ATOM 847 N N . THR A 1 107 ? -6.586 13.244 16.960 1.00 73.81 107 THR A N 1
ATOM 848 C CA . THR A 1 107 ? -6.578 14.633 16.486 1.00 73.81 107 THR A CA 1
ATOM 849 C C . THR A 1 107 ? -5.223 15.316 16.666 1.00 73.81 107 THR A C 1
ATOM 851 O O . THR A 1 107 ? -5.027 16.437 16.199 1.00 73.81 107 THR A O 1
ATOM 854 N N . THR A 1 108 ? -4.257 14.660 17.317 1.00 73.06 108 THR A N 1
ATOM 855 C CA . THR A 1 108 ? -3.001 15.285 17.771 1.00 73.06 108 THR A CA 1
ATOM 856 C C . THR A 1 108 ? -2.069 15.630 16.612 1.00 73.06 108 THR A C 1
ATOM 858 O O . THR A 1 108 ? -1.234 16.530 16.717 1.00 73.06 108 THR A O 1
ATOM 861 N N . ARG A 1 109 ? -2.183 14.910 15.491 1.00 74.38 109 ARG A N 1
ATOM 862 C CA . ARG A 1 109 ? -1.306 15.077 14.321 1.00 74.38 109 ARG A CA 1
ATOM 863 C C . ARG A 1 109 ? -2.026 15.594 13.079 1.00 74.38 109 ARG A C 1
ATOM 865 O O . ARG A 1 109 ? -1.354 15.866 12.085 1.00 74.38 109 ARG A O 1
ATOM 872 N N . LEU A 1 110 ? -3.344 15.806 13.145 1.00 76.38 110 LEU A N 1
ATOM 873 C CA . LEU A 1 110 ? -4.140 16.240 11.993 1.00 76.38 110 LEU A CA 1
ATOM 874 C C . LEU A 1 110 ? -3.712 17.608 11.464 1.00 76.38 110 LEU A C 1
ATOM 876 O O . LEU A 1 110 ? -3.552 17.747 10.260 1.00 76.38 110 LEU A O 1
ATOM 880 N N . ALA A 1 111 ? -3.406 18.573 12.336 1.00 77.12 111 ALA A N 1
ATOM 881 C CA . ALA A 1 111 ? -2.929 19.891 11.902 1.00 77.12 111 ALA A CA 1
ATOM 882 C C . ALA A 1 111 ? -1.624 19.810 11.083 1.00 77.12 111 ALA A C 1
ATOM 884 O O . ALA A 1 111 ? -1.489 20.477 10.062 1.00 77.12 111 ALA A O 1
ATOM 885 N N . LYS A 1 112 ? -0.685 18.940 11.483 1.00 78.44 112 LYS A N 1
ATOM 886 C CA . LYS A 1 112 ? 0.575 18.730 10.747 1.00 78.44 112 LYS A CA 1
ATOM 887 C C . LYS A 1 112 ? 0.334 18.056 9.403 1.00 78.44 112 LYS A C 1
ATOM 889 O O . LYS A 1 112 ? 1.017 18.365 8.435 1.00 78.44 112 LYS A O 1
ATOM 894 N N . ILE A 1 113 ? -0.600 17.110 9.350 1.00 78.12 113 ILE A N 1
ATOM 895 C CA . ILE A 1 113 ? -0.985 16.448 8.103 1.00 78.12 113 ILE A CA 1
ATOM 896 C C . ILE A 1 113 ? -1.655 17.446 7.159 1.00 78.12 113 ILE A C 1
ATOM 898 O O . ILE A 1 113 ? -1.254 17.513 6.005 1.00 78.12 113 ILE A O 1
ATOM 902 N N . ALA A 1 114 ? -2.592 18.256 7.654 1.00 82.12 114 ALA A N 1
ATOM 903 C CA . ALA A 1 114 ? -3.272 19.282 6.872 1.00 82.12 114 ALA A CA 1
ATOM 904 C C . ALA A 1 114 ? -2.280 20.282 6.263 1.00 82.12 114 ALA A C 1
ATOM 906 O O . ALA A 1 114 ? -2.299 20.507 5.056 1.00 82.12 114 ALA A O 1
ATOM 907 N N . GLU A 1 115 ? -1.349 20.803 7.067 1.00 81.75 115 GLU A N 1
ATOM 908 C CA . GLU A 1 115 ? -0.281 21.690 6.591 1.00 81.75 115 GLU A CA 1
ATOM 909 C C . GLU A 1 115 ? 0.546 21.037 5.470 1.00 81.75 115 GLU A C 1
ATOM 911 O O . GLU A 1 115 ? 0.788 21.646 4.430 1.00 81.75 115 GLU A O 1
ATOM 916 N N . ARG A 1 116 ? 0.929 19.765 5.647 1.00 76.44 116 ARG A N 1
ATOM 917 C CA . ARG A 1 116 ? 1.751 19.000 4.689 1.00 76.44 116 ARG A CA 1
ATOM 918 C C . ARG A 1 116 ? 1.021 18.619 3.411 1.00 76.44 116 ARG A C 1
ATOM 920 O O . ARG A 1 116 ? 1.651 18.434 2.374 1.00 76.44 116 ARG A O 1
ATOM 927 N N . LEU A 1 117 ? -0.287 18.436 3.497 1.00 80.69 117 LEU A N 1
ATOM 928 C CA . LEU A 1 117 ? -1.136 18.215 2.336 1.00 80.69 117 LEU A CA 1
ATOM 929 C C . LEU A 1 117 ? -1.421 19.523 1.589 1.00 80.69 117 LEU A C 1
ATOM 931 O O . LEU A 1 117 ? -2.002 19.460 0.513 1.00 80.69 117 LEU A O 1
ATOM 935 N N . HIS A 1 118 ? -1.006 20.681 2.127 1.00 84.12 118 HIS A N 1
ATOM 936 C CA . HIS A 1 118 ? -1.488 21.994 1.695 1.00 84.12 118 HIS A CA 1
ATOM 937 C C . HIS A 1 118 ? -3.022 22.034 1.646 1.00 84.12 118 HIS A C 1
ATOM 939 O O . HIS A 1 118 ? -3.624 22.598 0.734 1.00 84.12 118 HIS A O 1
ATOM 945 N N . SER A 1 119 ? -3.635 21.383 2.635 1.00 84.12 119 SER A N 1
ATOM 946 C CA . SER A 1 119 ? -5.073 21.187 2.720 1.00 84.12 119 SER A CA 1
ATOM 947 C C . SER A 1 119 ? -5.794 22.510 2.949 1.00 84.12 119 SER A C 1
ATOM 949 O O . SER A 1 119 ? -5.318 23.376 3.686 1.00 84.12 119 SER A O 1
ATOM 951 N N . THR A 1 120 ? -6.979 22.637 2.355 1.00 89.50 120 THR A N 1
ATOM 952 C CA . THR A 1 120 ? -7.921 23.738 2.634 1.00 89.50 120 THR A CA 1
ATOM 953 C C . THR A 1 120 ? -9.046 23.311 3.580 1.00 89.50 120 THR A C 1
ATOM 955 O O . THR A 1 120 ? -9.954 24.089 3.861 1.00 89.50 120 THR A O 1
ATOM 958 N N . CYS A 1 121 ? -8.987 22.076 4.084 1.00 87.44 121 CYS A N 1
ATOM 959 C CA . CYS A 1 121 ? -9.992 21.501 4.961 1.00 87.44 121 CYS A CA 1
ATOM 960 C C . CYS A 1 121 ? -10.029 22.167 6.343 1.00 87.44 121 CYS A C 1
ATOM 962 O O . CYS A 1 121 ? -9.006 22.331 7.007 1.00 87.44 121 CYS A O 1
ATOM 964 N N . GLU A 1 122 ? -11.243 22.431 6.829 1.00 84.00 122 GLU A N 1
ATOM 965 C CA . GLU A 1 122 ? -11.489 22.956 8.181 1.00 84.00 122 GLU A CA 1
ATOM 966 C C . GLU A 1 122 ? -11.917 21.864 9.179 1.00 84.00 122 GLU A C 1
ATOM 968 O O . GLU A 1 122 ? -11.950 22.098 10.387 1.00 84.00 122 GLU A O 1
ATOM 973 N N . THR A 1 123 ? -12.244 20.657 8.695 1.00 86.44 123 THR A N 1
ATOM 974 C CA . THR A 1 123 ? -12.703 19.535 9.526 1.00 86.44 123 THR A CA 1
ATOM 975 C C . THR A 1 123 ? -11.730 18.361 9.494 1.00 86.44 123 THR A C 1
ATOM 977 O O . THR A 1 123 ? -11.076 18.087 8.487 1.00 86.44 123 THR A O 1
ATOM 980 N N . ASN A 1 124 ? -11.686 17.613 10.600 1.00 83.56 124 ASN A N 1
ATOM 981 C CA . ASN A 1 124 ? -10.876 16.397 10.713 1.00 83.56 124 ASN A CA 1
ATOM 982 C C . ASN A 1 124 ? -11.246 15.348 9.661 1.00 83.56 124 ASN A C 1
ATOM 984 O O . ASN A 1 124 ? -10.367 14.669 9.144 1.00 83.56 124 ASN A O 1
ATOM 988 N N . GLU A 1 125 ? -12.535 15.229 9.342 1.00 86.88 125 GLU A N 1
ATOM 989 C CA . GLU A 1 125 ? -13.017 14.274 8.347 1.00 86.88 125 GLU A CA 1
ATOM 990 C C . GLU A 1 125 ? -12.529 14.621 6.938 1.00 86.88 125 GLU A C 1
ATOM 992 O O . GLU A 1 125 ? -12.055 13.741 6.229 1.00 86.88 125 GLU A O 1
ATOM 997 N N . CYS A 1 126 ? -12.545 15.902 6.568 1.00 89.44 126 CYS A N 1
ATOM 998 C CA . CYS A 1 126 ? -12.027 16.356 5.279 1.00 89.44 126 CYS A CA 1
ATOM 999 C C . CYS A 1 126 ? -10.513 16.101 5.164 1.00 89.44 126 CYS A C 1
ATOM 1001 O O . CYS A 1 126 ? -10.054 15.551 4.166 1.00 89.44 126 CYS A O 1
ATOM 1003 N N . ILE A 1 127 ? -9.739 16.409 6.216 1.00 87.81 127 ILE A N 1
ATOM 1004 C CA . ILE A 1 127 ? -8.289 16.132 6.254 1.00 87.81 127 ILE A CA 1
ATOM 1005 C C . ILE A 1 127 ? -8.021 14.626 6.141 1.00 87.81 127 ILE A C 1
ATOM 1007 O O . ILE A 1 127 ? -7.085 14.210 5.458 1.00 87.81 127 ILE A O 1
ATOM 1011 N N . ALA A 1 128 ? -8.829 13.809 6.822 1.00 87.88 128 ALA A N 1
ATOM 1012 C CA . ALA A 1 128 ? -8.754 12.358 6.736 1.00 87.88 128 ALA A CA 1
ATOM 1013 C C . ALA A 1 128 ? -8.989 11.883 5.297 1.00 87.88 128 ALA A C 1
ATOM 1015 O O . ALA A 1 128 ? -8.177 11.130 4.764 1.00 87.88 128 ALA A O 1
ATOM 1016 N N . ASP A 1 129 ? -10.051 12.361 4.650 1.00 8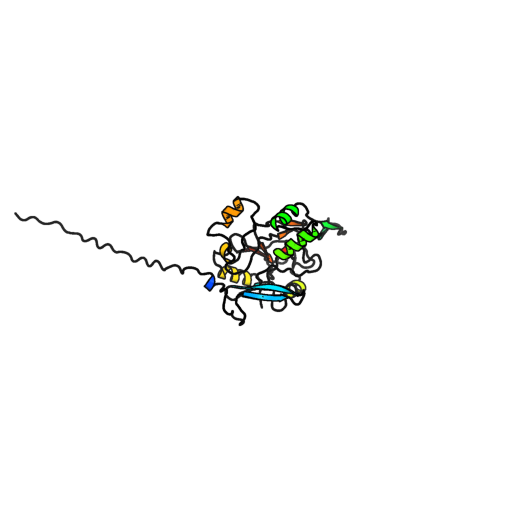9.75 129 ASP A N 1
ATOM 1017 C CA . ASP A 1 129 ? -10.369 11.990 3.274 1.00 89.75 129 ASP A CA 1
ATOM 1018 C C . ASP A 1 129 ? -9.250 12.399 2.308 1.00 89.75 129 ASP A C 1
ATOM 1020 O O . ASP A 1 129 ? -8.761 11.543 1.575 1.00 89.75 129 ASP A O 1
ATOM 1024 N N . GLU A 1 130 ? -8.735 13.632 2.374 1.00 90.31 130 GLU A N 1
ATOM 1025 C CA . GLU A 1 130 ? -7.576 14.044 1.564 1.00 90.31 130 GLU A CA 1
ATOM 1026 C C . GLU A 1 130 ? -6.332 13.182 1.830 1.00 90.31 130 GLU A C 1
ATOM 1028 O O . GLU A 1 130 ? -5.600 12.826 0.899 1.00 90.31 130 GLU A O 1
ATOM 1033 N N . PHE A 1 131 ? -6.090 12.803 3.090 1.00 88.88 131 PHE A N 1
ATOM 1034 C CA . PHE A 1 131 ? -5.005 11.889 3.431 1.00 88.88 131 PHE A CA 1
ATOM 1035 C C . PHE A 1 131 ? -5.192 10.541 2.732 1.00 88.88 131 PHE A C 1
ATOM 1037 O O . PHE A 1 131 ? -4.254 10.050 2.112 1.00 88.88 131 PHE A O 1
ATOM 1044 N N . CYS A 1 132 ? -6.380 9.942 2.792 1.00 90.69 132 CYS A N 1
ATOM 1045 C CA . CYS A 1 132 ? -6.638 8.637 2.185 1.00 90.69 132 CYS A CA 1
ATOM 1046 C C . CYS A 1 132 ? -6.710 8.679 0.658 1.00 90.69 132 CYS A C 1
ATOM 1048 O O . CYS A 1 132 ? -6.327 7.705 0.011 1.00 90.69 132 CYS A O 1
ATOM 1050 N N . GLU A 1 133 ? -7.118 9.801 0.068 1.00 91.81 133 GLU A N 1
ATOM 1051 C CA . GLU A 1 133 ? -7.018 10.010 -1.377 1.00 91.81 133 GLU A CA 1
ATOM 1052 C C . GLU A 1 133 ? -5.563 10.010 -1.850 1.00 91.81 133 GLU A C 1
ATOM 1054 O O . GLU A 1 133 ? -5.253 9.449 -2.904 1.00 91.81 133 GLU A O 1
ATOM 1059 N N . LYS A 1 134 ? -4.655 10.580 -1.051 1.00 89.38 134 LYS A N 1
ATOM 1060 C CA . LYS A 1 134 ? -3.224 10.607 -1.362 1.00 89.38 134 LYS A CA 1
ATOM 1061 C C . LYS A 1 134 ? -2.515 9.296 -1.034 1.00 89.38 134 LYS A C 1
ATOM 1063 O O . LYS A 1 134 ? -1.760 8.780 -1.846 1.00 89.38 134 LYS A O 1
ATOM 1068 N N . TYR A 1 135 ? -2.740 8.772 0.164 1.00 90.06 135 TYR A N 1
ATOM 1069 C CA . TYR A 1 135 ? -1.941 7.708 0.769 1.00 90.06 135 TYR A CA 1
ATOM 1070 C C . TYR A 1 135 ? -2.642 6.346 0.794 1.00 90.06 135 TYR A C 1
ATOM 1072 O O . TYR A 1 135 ? -2.030 5.353 1.182 1.00 90.06 135 TYR A O 1
ATOM 1080 N N . GLY A 1 136 ? -3.901 6.250 0.374 1.00 94.06 136 GLY A N 1
ATOM 1081 C CA . GLY A 1 136 ? -4.692 5.032 0.534 1.00 94.06 136 GLY A CA 1
ATOM 1082 C C . GLY A 1 136 ? -5.233 4.845 1.949 1.00 94.06 136 GLY A C 1
ATOM 1083 O O . GLY A 1 136 ? -5.007 5.650 2.854 1.00 94.06 136 GLY A O 1
ATOM 1084 N N . ARG A 1 137 ? -5.978 3.752 2.133 1.00 94.69 137 ARG A N 1
ATOM 1085 C CA . ARG A 1 137 ? -6.523 3.359 3.441 1.00 94.69 137 ARG A CA 1
ATOM 1086 C C . ARG A 1 137 ? -5.609 2.341 4.121 1.00 94.69 137 ARG A C 1
ATOM 1088 O O . ARG A 1 137 ? -4.800 1.675 3.477 1.00 94.69 137 ARG A O 1
ATOM 1095 N N . PHE A 1 138 ? -5.792 2.183 5.426 1.00 94.44 138 PHE A N 1
ATOM 1096 C CA . PHE A 1 138 ? -5.156 1.124 6.202 1.00 94.44 138 PHE A CA 1
ATOM 1097 C C . PHE A 1 138 ? -6.108 -0.051 6.357 1.00 94.44 138 PHE A C 1
ATOM 1099 O O . PHE A 1 138 ? -7.262 0.130 6.747 1.00 94.44 138 PHE A O 1
ATOM 1106 N N . TYR A 1 139 ? -5.610 -1.253 6.105 1.00 94.88 139 TYR A N 1
ATOM 1107 C CA . TYR A 1 139 ? -6.396 -2.473 6.101 1.00 94.88 139 TYR A CA 1
ATOM 1108 C C . TYR A 1 139 ? -5.883 -3.467 7.129 1.00 94.88 139 TYR A C 1
ATOM 1110 O O . TYR A 1 139 ? -4.680 -3.571 7.370 1.00 94.88 139 TYR A O 1
ATOM 1118 N N . THR A 1 140 ? -6.799 -4.245 7.690 1.00 93.12 140 THR A N 1
ATOM 1119 C CA . THR A 1 140 ? -6.472 -5.542 8.279 1.00 93.12 140 THR A CA 1
ATOM 1120 C C . THR A 1 140 ? -7.153 -6.621 7.460 1.00 93.12 140 THR A C 1
ATOM 1122 O O . THR A 1 140 ? -8.335 -6.522 7.142 1.00 93.12 140 THR A O 1
ATOM 1125 N N . LEU A 1 141 ? -6.382 -7.643 7.104 1.00 94.75 141 LEU A N 1
ATOM 1126 C CA . LEU A 1 141 ? -6.883 -8.837 6.431 1.00 94.75 141 LEU A CA 1
ATOM 1127 C C . LEU A 1 141 ? -7.090 -9.983 7.423 1.00 94.75 141 LEU A C 1
ATOM 1129 O O . LEU A 1 141 ? -7.340 -11.104 7.008 1.00 94.75 141 LEU A O 1
ATOM 1133 N N . ILE A 1 142 ? -6.934 -9.737 8.726 1.00 91.44 142 ILE A N 1
ATOM 1134 C CA . ILE A 1 142 ? -7.114 -10.753 9.762 1.00 91.44 142 ILE A CA 1
ATOM 1135 C C . ILE A 1 142 ? -8.605 -10.957 10.014 1.00 91.44 142 ILE A C 1
ATOM 1137 O O . ILE A 1 142 ? -9.359 -9.994 10.145 1.00 91.44 142 ILE A O 1
ATOM 1141 N N . LYS A 1 143 ? -9.018 -12.218 10.134 1.00 89.81 143 LYS A N 1
ATOM 1142 C CA . LYS A 1 143 ? -10.392 -12.605 10.448 1.00 89.81 143 LYS A CA 1
ATOM 1143 C C . LYS A 1 143 ? -10.879 -11.953 11.741 1.00 89.81 143 LYS A C 1
ATOM 1145 O O . LYS A 1 143 ? -10.154 -11.898 12.737 1.00 89.81 143 LYS A O 1
ATOM 1150 N N . ASP A 1 144 ? -12.115 -11.462 11.713 1.00 85.12 144 ASP A N 1
ATOM 1151 C CA . ASP A 1 144 ? -12.734 -10.667 12.782 1.00 85.12 144 ASP A CA 1
ATOM 1152 C C . ASP A 1 144 ? -11.961 -9.370 13.114 1.00 85.12 144 ASP A C 1
ATOM 1154 O O . ASP A 1 144 ? -12.173 -8.782 14.175 1.00 85.12 144 ASP A O 1
ATOM 1158 N N . ALA A 1 145 ? -11.028 -8.953 12.245 1.00 81.88 145 ALA A N 1
ATOM 1159 C CA . ALA A 1 145 ? -10.141 -7.799 12.406 1.00 81.88 145 ALA A CA 1
ATOM 1160 C C . ALA A 1 145 ? -9.409 -7.732 13.750 1.00 81.88 145 ALA A C 1
ATOM 1162 O O . ALA A 1 145 ? -9.198 -6.658 14.327 1.00 81.88 145 ALA A O 1
ATOM 1163 N N . LYS A 1 146 ? -9.017 -8.903 14.247 1.00 79.94 146 LYS A N 1
ATOM 1164 C CA . LYS A 1 146 ? -8.159 -9.020 15.420 1.00 79.94 146 LYS A CA 1
ATOM 1165 C C . LYS A 1 146 ? -6.743 -8.566 15.086 1.00 79.94 146 LYS A C 1
ATOM 1167 O O . LYS A 1 146 ? -6.308 -8.563 13.937 1.00 79.94 146 LYS A O 1
ATOM 1172 N N . ASP A 1 147 ? -6.002 -8.234 16.130 1.00 77.06 147 ASP A N 1
ATOM 1173 C CA . ASP A 1 147 ? -4.575 -7.932 16.073 1.00 77.06 147 ASP A CA 1
ATOM 1174 C C . ASP A 1 147 ? -3.726 -9.122 15.614 1.00 77.06 147 ASP A C 1
ATOM 1176 O O . ASP A 1 147 ? -2.664 -8.932 15.018 1.00 77.06 147 ASP A O 1
ATOM 1180 N N . ARG A 1 148 ? -4.206 -10.344 15.869 1.00 83.69 148 ARG A N 1
ATOM 1181 C CA . ARG A 1 148 ? -3.571 -11.604 15.477 1.00 83.69 148 ARG A CA 1
ATOM 1182 C C . ARG A 1 148 ? -4.607 -12.639 15.063 1.00 83.69 148 ARG A C 1
ATOM 1184 O O . ARG A 1 148 ? -5.703 -12.693 15.619 1.00 83.69 148 ARG A O 1
ATOM 1191 N N . GLY A 1 149 ? -4.230 -13.510 14.135 1.00 89.31 149 GLY A N 1
ATOM 1192 C CA . GLY A 1 149 ? -5.065 -14.621 13.693 1.00 89.31 149 GLY A CA 1
ATOM 1193 C C . GLY A 1 149 ? -4.789 -15.041 12.257 1.00 89.31 149 GLY A C 1
ATOM 1194 O O . GLY A 1 149 ? -3.776 -14.670 11.668 1.00 89.31 149 GLY A O 1
ATOM 1195 N N . PHE A 1 150 ? -5.715 -15.821 11.706 1.00 92.31 150 PHE A N 1
ATOM 1196 C CA . PHE A 1 150 ? -5.712 -16.196 10.296 1.00 92.31 150 PHE A CA 1
ATOM 1197 C C . PHE A 1 150 ? -6.220 -15.054 9.422 1.00 92.31 150 PHE A C 1
ATOM 1199 O O . PHE A 1 150 ? -7.042 -14.250 9.863 1.00 92.31 150 PHE A O 1
ATOM 1206 N N . LEU A 1 151 ? -5.772 -15.033 8.169 1.00 94.00 151 LEU A N 1
ATOM 1207 C CA . LEU A 1 151 ? -6.358 -14.170 7.154 1.00 94.00 151 LEU A CA 1
ATOM 1208 C C . LEU A 1 151 ? -7.831 -14.532 6.912 1.00 94.00 151 LEU A C 1
ATOM 1210 O O . LEU A 1 151 ? -8.194 -15.711 6.857 1.00 94.00 151 LEU A O 1
ATOM 1214 N N . ASP A 1 152 ? -8.658 -13.509 6.749 1.00 94.75 152 ASP A N 1
ATOM 1215 C CA . ASP A 1 152 ? -10.014 -13.616 6.239 1.00 94.75 152 ASP A CA 1
ATOM 1216 C C . ASP A 1 152 ? -9.949 -13.857 4.728 1.00 94.75 152 ASP A C 1
ATOM 1218 O O . ASP A 1 152 ? -9.565 -12.970 3.965 1.00 94.75 152 ASP A O 1
ATOM 1222 N N . ARG A 1 153 ? -10.248 -15.087 4.301 1.00 94.38 153 ARG A N 1
ATOM 1223 C CA . ARG A 1 153 ? -10.105 -15.487 2.897 1.00 94.38 153 ARG A CA 1
ATOM 1224 C C . ARG A 1 153 ? -11.060 -14.737 1.984 1.00 94.38 153 ARG A C 1
ATOM 1226 O O . ARG A 1 153 ? -10.631 -14.336 0.911 1.00 94.38 153 ARG A O 1
ATOM 1233 N N . ASP A 1 154 ? -12.277 -14.466 2.442 1.00 95.31 154 ASP A N 1
ATOM 1234 C CA . ASP A 1 154 ? -13.259 -13.744 1.638 1.00 95.31 154 ASP A CA 1
ATOM 1235 C C . ASP A 1 154 ? -12.745 -12.332 1.335 1.00 95.31 154 ASP A C 1
ATOM 1237 O O . ASP A 1 154 ? -12.801 -11.879 0.196 1.00 95.31 154 ASP A O 1
ATOM 1241 N N . ILE A 1 155 ? -12.142 -11.671 2.330 1.00 96.38 155 ILE A N 1
ATOM 1242 C CA . ILE A 1 155 ? -11.538 -10.350 2.137 1.00 96.38 155 ILE A CA 1
ATOM 1243 C C . ILE A 1 155 ? -10.277 -10.435 1.281 1.00 96.38 155 ILE A C 1
ATOM 1245 O O . ILE A 1 155 ? -10.124 -9.626 0.373 1.00 96.38 155 ILE A O 1
ATOM 1249 N N . VAL A 1 156 ? -9.365 -11.377 1.543 1.00 97.06 156 VAL A N 1
ATOM 1250 C CA . VAL A 1 156 ? -8.135 -11.525 0.741 1.00 97.06 156 VAL A CA 1
ATOM 1251 C C . VAL A 1 156 ? -8.464 -11.704 -0.742 1.00 97.06 156 VAL A C 1
ATOM 1253 O O . VAL A 1 156 ? -7.822 -11.069 -1.578 1.00 97.06 156 VAL A O 1
ATOM 1256 N N . ASP A 1 157 ? -9.478 -12.510 -1.051 1.00 96.06 157 ASP A N 1
ATOM 1257 C CA . ASP A 1 157 ? -9.856 -12.850 -2.421 1.00 96.06 157 ASP A CA 1
ATOM 1258 C C . ASP A 1 157 ? -10.685 -11.740 -3.095 1.00 96.06 157 ASP A C 1
ATOM 1260 O O . ASP A 1 157 ? -10.738 -11.673 -4.322 1.00 96.06 157 ASP A O 1
ATOM 1264 N N . SER A 1 158 ? -11.323 -10.850 -2.321 1.00 96.06 158 SER A N 1
ATOM 1265 C CA . SER A 1 158 ? -12.228 -9.824 -2.856 1.00 96.06 158 SER A CA 1
ATOM 1266 C C . SER A 1 158 ? -11.760 -8.379 -2.686 1.00 96.06 158 SER A C 1
ATOM 1268 O O . SER A 1 158 ? -12.427 -7.482 -3.201 1.00 96.06 158 SER A O 1
ATOM 1270 N N . VAL A 1 159 ? -10.696 -8.103 -1.918 1.00 97.94 159 VAL A N 1
ATOM 1271 C CA . VAL A 1 159 ? -10.265 -6.729 -1.587 1.00 97.94 159 VAL A CA 1
ATOM 1272 C C . VAL A 1 159 ? -9.546 -6.044 -2.742 1.00 97.94 159 VAL A C 1
ATOM 1274 O O . VAL A 1 159 ? -9.681 -4.830 -2.906 1.00 97.94 159 VAL A O 1
ATOM 1277 N N . CYS A 1 160 ? -8.859 -6.797 -3.594 1.00 98.50 160 CYS A N 1
ATOM 1278 C CA . CYS A 1 160 ? -8.303 -6.275 -4.836 1.00 98.50 160 CYS A CA 1
ATOM 1279 C C . CYS A 1 160 ? -9.348 -6.303 -5.968 1.00 98.50 160 CYS A C 1
ATOM 1281 O O . CYS A 1 160 ? -10.279 -7.110 -5.921 1.00 98.50 160 CYS A O 1
ATOM 1283 N N . PRO A 1 161 ? -9.251 -5.399 -6.962 1.00 98.12 161 PRO A N 1
ATOM 1284 C CA . PRO A 1 161 ? -10.166 -5.397 -8.101 1.00 98.12 161 PRO A CA 1
ATOM 1285 C C . PRO A 1 161 ? -10.077 -6.707 -8.886 1.00 98.12 161 PRO A C 1
ATOM 1287 O O . PRO A 1 161 ? -9.060 -7.390 -8.853 1.00 98.12 161 PRO A O 1
ATOM 1290 N N . LYS A 1 162 ? -11.110 -7.048 -9.658 1.00 96.81 162 LYS A N 1
ATOM 1291 C CA . LYS A 1 162 ? -11.093 -8.260 -10.492 1.00 96.81 162 LYS A CA 1
ATOM 1292 C C . LYS A 1 162 ? -9.876 -8.279 -11.433 1.00 96.81 162 LYS A C 1
ATOM 1294 O O . LYS A 1 162 ? -9.623 -7.297 -12.130 1.00 96.81 162 LYS A O 1
ATOM 1299 N N . GLY A 1 163 ? -9.172 -9.412 -11.493 1.00 96.31 163 GLY A N 1
ATOM 1300 C CA . GLY A 1 163 ? -7.918 -9.558 -12.246 1.00 96.31 163 GLY A CA 1
ATOM 1301 C C . GLY A 1 163 ? -6.680 -9.070 -11.486 1.00 96.31 163 GLY A C 1
ATOM 1302 O O . GLY A 1 163 ? -5.605 -8.980 -12.079 1.00 96.31 163 GLY A O 1
ATOM 1303 N N . TRP A 1 164 ? -6.845 -8.708 -10.213 1.00 98.31 164 TRP A N 1
ATOM 1304 C CA . TRP A 1 164 ? -5.786 -8.320 -9.295 1.00 98.31 164 TRP A CA 1
ATOM 1305 C C . TRP A 1 164 ? -5.965 -9.052 -7.967 1.00 98.31 164 TRP A C 1
ATOM 1307 O O . TRP A 1 164 ? -7.090 -9.267 -7.514 1.00 98.31 164 TRP A O 1
ATOM 1317 N N . HIS A 1 165 ? -4.866 -9.327 -7.275 1.00 98.50 165 HIS A N 1
ATOM 1318 C CA . HIS A 1 165 ? -4.890 -10.006 -5.986 1.00 98.50 165 HIS A CA 1
ATOM 1319 C C . HIS A 1 165 ? -3.943 -9.370 -4.964 1.00 98.50 165 HIS A C 1
ATOM 1321 O O . HIS A 1 165 ? -3.087 -8.536 -5.282 1.00 98.50 165 HIS A O 1
ATOM 1327 N N . VAL A 1 166 ? -4.133 -9.745 -3.693 1.00 98.56 166 VAL A N 1
ATOM 1328 C CA . VAL A 1 166 ? -3.214 -9.382 -2.608 1.00 98.56 166 VAL A CA 1
ATOM 1329 C C . VAL A 1 166 ? -1.923 -10.188 -2.785 1.00 98.56 166 VAL A C 1
ATOM 1331 O O . VAL A 1 166 ? -1.980 -11.419 -2.671 1.00 98.56 166 VAL A O 1
ATOM 1334 N N . PRO A 1 167 ? -0.764 -9.539 -2.985 1.00 98.31 167 PRO A N 1
ATOM 1335 C CA . PRO A 1 167 ? 0.455 -10.250 -3.334 1.00 98.31 167 PRO A CA 1
ATOM 1336 C C . PRO A 1 167 ? 0.893 -11.225 -2.243 1.00 98.31 167 PRO A C 1
ATOM 1338 O O . PRO A 1 167 ? 0.739 -10.997 -1.036 1.00 98.31 167 PRO A O 1
ATOM 1341 N N . THR A 1 168 ? 1.477 -12.326 -2.676 1.00 97.94 168 THR A N 1
ATOM 1342 C CA . THR A 1 168 ? 2.150 -13.309 -1.837 1.00 97.94 168 THR A CA 1
ATOM 1343 C C . THR A 1 168 ? 3.527 -12.810 -1.401 1.00 97.94 168 THR A C 1
ATOM 1345 O O . THR A 1 168 ? 4.101 -11.885 -1.974 1.00 97.94 168 THR A O 1
ATOM 1348 N N . LYS A 1 169 ? 4.110 -13.462 -0.390 1.00 96.75 169 LYS A N 1
ATOM 1349 C CA . LYS A 1 169 ? 5.503 -13.221 0.008 1.00 96.75 169 LYS A CA 1
ATOM 1350 C C . LYS A 1 169 ? 6.464 -13.398 -1.176 1.00 96.75 169 LYS A C 1
ATOM 1352 O O . LYS A 1 169 ? 7.365 -12.587 -1.335 1.00 96.75 169 LYS A O 1
ATOM 1357 N N . VAL A 1 170 ? 6.255 -14.432 -1.992 1.00 97.00 170 VAL A N 1
ATOM 1358 C CA . VAL A 1 170 ? 7.131 -14.753 -3.130 1.00 97.00 170 VAL A CA 1
ATOM 1359 C C . VAL A 1 170 ? 7.085 -13.653 -4.187 1.00 97.00 170 VAL A C 1
ATOM 1361 O O . VAL A 1 170 ? 8.116 -13.283 -4.732 1.00 97.00 170 VAL A O 1
ATOM 1364 N N . GLU A 1 171 ? 5.916 -13.072 -4.451 1.00 97.62 171 GLU A N 1
ATOM 1365 C CA . GLU A 1 171 ? 5.803 -11.979 -5.420 1.00 97.62 171 GLU A CA 1
ATOM 1366 C C . GLU A 1 171 ? 6.519 -10.715 -4.965 1.00 97.62 171 GLU A C 1
ATOM 1368 O O . GLU A 1 171 ? 7.154 -10.050 -5.780 1.00 97.62 171 GLU A O 1
ATOM 1373 N N . TRP A 1 172 ? 6.476 -10.415 -3.669 1.00 95.81 172 TRP A N 1
ATOM 1374 C CA . TRP A 1 172 ? 7.271 -9.336 -3.096 1.00 95.81 172 TRP A CA 1
ATOM 1375 C C . TRP A 1 172 ? 8.777 -9.609 -3.155 1.00 95.81 172 TRP A C 1
ATOM 1377 O O . TRP A 1 172 ? 9.546 -8.676 -3.368 1.00 95.81 172 TRP A O 1
ATOM 1387 N N . GLU A 1 173 ? 9.204 -10.863 -2.986 1.00 93.31 173 GLU A N 1
ATOM 1388 C CA . GLU A 1 173 ? 10.612 -11.259 -3.144 1.00 93.31 173 GLU A CA 1
ATOM 1389 C C . GLU A 1 173 ? 11.081 -11.078 -4.589 1.00 93.31 173 GLU A C 1
ATOM 1391 O O . GLU A 1 173 ? 12.122 -10.469 -4.808 1.00 93.31 173 GLU A O 1
ATOM 1396 N N . ILE A 1 174 ? 10.271 -11.482 -5.573 1.00 93.38 174 ILE A N 1
ATOM 1397 C CA . ILE A 1 174 ? 10.559 -11.251 -6.998 1.00 93.38 174 ILE A CA 1
ATOM 1398 C C . ILE A 1 174 ? 10.682 -9.752 -7.297 1.00 93.38 174 ILE A C 1
ATOM 1400 O O . ILE A 1 174 ? 11.605 -9.340 -8.002 1.00 93.38 174 ILE A O 1
ATOM 1404 N N . LEU A 1 175 ? 9.785 -8.921 -6.749 1.00 92.50 175 LEU A N 1
ATOM 1405 C CA . LEU A 1 175 ? 9.901 -7.471 -6.892 1.00 92.50 175 LEU A CA 1
ATOM 1406 C C . LEU A 1 175 ? 11.220 -6.978 -6.296 1.00 92.50 175 LEU A C 1
ATOM 1408 O O . LEU A 1 175 ? 11.934 -6.237 -6.965 1.00 92.50 175 LEU A O 1
ATOM 1412 N N . ALA A 1 176 ? 11.556 -7.393 -5.073 1.00 89.19 176 ALA A N 1
ATOM 1413 C CA . ALA A 1 176 ? 12.784 -6.981 -4.399 1.00 89.19 176 ALA A CA 1
ATOM 1414 C C . ALA A 1 176 ? 14.047 -7.380 -5.177 1.00 89.19 176 ALA A C 1
ATOM 1416 O O . ALA A 1 176 ? 14.949 -6.558 -5.318 1.00 89.19 176 ALA A O 1
ATOM 1417 N N . GLU A 1 177 ? 14.079 -8.591 -5.735 1.00 87.00 177 GLU A N 1
ATOM 1418 C CA . GLU A 1 177 ? 15.159 -9.072 -6.603 1.00 87.00 177 GLU A CA 1
ATOM 1419 C C . GLU A 1 177 ? 15.254 -8.264 -7.905 1.00 87.00 177 GLU A C 1
ATOM 1421 O O . GLU A 1 177 ? 16.350 -7.979 -8.378 1.00 87.00 177 GLU A O 1
ATOM 1426 N N . SER A 1 178 ? 14.122 -7.841 -8.478 1.00 85.19 178 SER 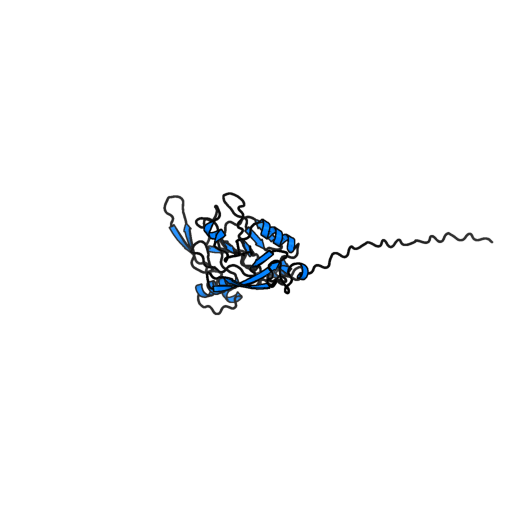A N 1
ATOM 1427 C CA . SER A 1 178 ? 14.115 -7.065 -9.727 1.00 85.19 178 SER A CA 1
ATOM 1428 C C . SER A 1 178 ? 14.686 -5.649 -9.587 1.00 85.19 178 SER A C 1
ATOM 1430 O O . SER A 1 178 ? 15.095 -5.057 -10.582 1.00 85.19 178 SER A O 1
ATOM 1432 N N . VAL A 1 179 ? 14.733 -5.107 -8.365 1.00 81.44 179 VAL A N 1
ATOM 1433 C CA . VAL A 1 179 ? 15.169 -3.730 -8.070 1.00 81.44 179 VAL A CA 1
ATOM 1434 C C . VAL A 1 179 ? 16.463 -3.668 -7.251 1.00 81.44 179 VAL A C 1
ATOM 1436 O O . VAL A 1 179 ? 16.705 -2.667 -6.572 1.00 81.44 179 VAL A O 1
ATOM 1439 N N . ASP A 1 180 ? 17.249 -4.749 -7.291 1.00 70.75 180 ASP A N 1
ATOM 1440 C CA . ASP A 1 180 ? 18.409 -5.054 -6.443 1.00 70.75 180 ASP A CA 1
ATOM 1441 C C . ASP A 1 180 ? 19.186 -3.821 -5.935 1.00 70.75 180 ASP A C 1
ATOM 1443 O O . ASP A 1 180 ? 19.777 -3.058 -6.697 1.00 70.75 180 ASP A O 1
ATOM 1447 N N . GLY A 1 181 ? 19.152 -3.597 -4.618 1.00 65.00 181 GLY A N 1
ATOM 1448 C CA . GLY A 1 181 ? 19.927 -2.550 -3.938 1.00 65.00 181 GLY A CA 1
ATOM 1449 C C . GLY A 1 181 ? 19.506 -1.090 -4.182 1.00 65.00 181 GLY A C 1
ATOM 1450 O O . GLY A 1 181 ? 20.005 -0.206 -3.489 1.00 65.00 181 GLY A O 1
ATOM 1451 N N . VAL A 1 182 ? 18.566 -0.807 -5.093 1.00 68.75 182 VAL A N 1
ATOM 1452 C CA . VAL A 1 182 ? 18.171 0.563 -5.498 1.00 68.75 182 VAL A CA 1
ATOM 1453 C C . VAL A 1 182 ? 16.684 0.865 -5.284 1.00 68.75 182 VAL A C 1
ATOM 1455 O O . VAL A 1 182 ? 16.140 1.809 -5.862 1.00 68.75 182 VAL A O 1
ATOM 1458 N N . VAL A 1 183 ? 16.026 0.114 -4.392 1.00 70.69 183 VAL A N 1
ATOM 1459 C CA . VAL A 1 183 ? 14.617 0.291 -3.974 1.00 70.69 183 VAL A CA 1
ATOM 1460 C C . VAL A 1 183 ? 14.273 1.761 -3.736 1.00 70.69 183 VAL A C 1
ATOM 1462 O O . VAL A 1 183 ? 13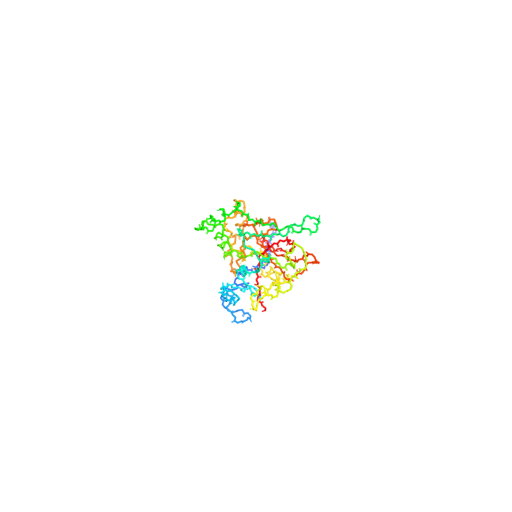.251 2.244 -4.224 1.00 70.69 183 VAL A O 1
ATOM 1465 N N . ASN A 1 184 ? 15.129 2.473 -2.992 1.00 67.31 184 ASN A N 1
ATOM 1466 C CA . ASN A 1 184 ? 14.896 3.869 -2.638 1.00 67.31 184 ASN A CA 1
ATOM 1467 C C . ASN A 1 184 ? 14.796 4.757 -3.883 1.00 67.31 184 ASN A C 1
ATOM 1469 O O . ASN A 1 184 ? 13.916 5.600 -3.946 1.00 67.31 184 ASN A O 1
ATOM 1473 N N . ARG A 1 185 ? 15.627 4.520 -4.902 1.00 68.69 185 ARG A N 1
ATOM 1474 C CA . ARG A 1 185 ? 15.634 5.293 -6.149 1.00 68.69 185 ARG A CA 1
ATOM 1475 C C . ARG A 1 185 ? 14.495 4.893 -7.089 1.00 68.69 185 ARG A C 1
ATOM 1477 O O . ARG A 1 185 ? 13.901 5.753 -7.733 1.00 68.69 185 ARG A O 1
ATOM 1484 N N . LEU A 1 186 ? 14.201 3.597 -7.183 1.00 76.81 186 LEU A N 1
ATOM 1485 C CA . LEU A 1 186 ? 13.278 3.060 -8.183 1.00 76.81 186 LEU A CA 1
ATOM 1486 C C . LEU A 1 186 ? 11.808 3.143 -7.806 1.00 76.81 186 LEU A C 1
ATOM 1488 O O . LEU A 1 186 ? 10.983 3.417 -8.672 1.00 76.81 186 LEU A O 1
ATOM 1492 N N . LEU A 1 187 ? 11.482 2.822 -6.556 1.00 78.31 187 LEU A N 1
ATOM 1493 C CA . LEU A 1 187 ? 10.108 2.490 -6.179 1.00 78.31 187 LEU A CA 1
ATOM 1494 C C . LEU A 1 187 ? 9.467 3.520 -5.261 1.00 78.31 187 LEU A C 1
ATOM 1496 O O . LEU A 1 187 ? 8.262 3.464 -5.027 1.00 78.31 187 LEU A O 1
ATOM 1500 N N . LYS A 1 188 ? 10.268 4.409 -4.674 1.00 78.69 188 LYS A N 1
ATOM 1501 C CA . LYS A 1 188 ? 9.796 5.373 -3.688 1.00 78.69 188 LYS A CA 1
ATOM 1502 C C . LYS A 1 188 ? 9.629 6.739 -4.309 1.00 78.69 188 LYS A C 1
ATOM 1504 O O . LYS A 1 188 ? 10.531 7.244 -4.975 1.00 78.69 188 LYS A O 1
ATOM 1509 N N . GLU A 1 189 ? 8.485 7.337 -4.018 1.00 72.06 189 GLU A N 1
ATOM 1510 C CA . GLU A 1 189 ? 8.245 8.750 -4.265 1.00 72.06 189 GLU A CA 1
ATOM 1511 C C . GLU A 1 189 ? 8.978 9.587 -3.214 1.00 72.06 189 GLU A C 1
ATOM 1513 O O . GLU A 1 189 ? 9.225 9.123 -2.093 1.00 72.06 189 GLU A O 1
ATOM 1518 N N . GLU A 1 190 ? 9.331 10.824 -3.567 1.00 65.62 190 GLU A N 1
ATOM 1519 C CA . GLU A 1 190 ? 9.935 11.751 -2.621 1.00 65.62 190 GLU A CA 1
ATOM 1520 C C . GLU A 1 190 ? 9.047 11.881 -1.378 1.00 65.62 190 GLU A C 1
ATOM 1522 O O . GLU A 1 190 ? 7.853 12.189 -1.451 1.00 65.62 190 GLU A O 1
ATOM 1527 N N . ALA A 1 191 ? 9.624 11.612 -0.204 1.00 59.56 191 ALA A N 1
ATOM 1528 C CA . ALA A 1 191 ? 8.908 11.835 1.035 1.00 59.56 191 ALA A CA 1
ATOM 1529 C C . ALA A 1 191 ? 8.593 13.327 1.127 1.00 59.56 191 ALA A C 1
ATOM 1531 O O . ALA A 1 191 ? 9.504 14.153 1.133 1.00 59.56 191 ALA A O 1
ATOM 1532 N N . ILE A 1 192 ? 7.315 13.678 1.267 1.00 55.06 192 ILE A N 1
ATOM 1533 C CA . ILE A 1 192 ? 6.917 15.050 1.588 1.00 55.06 192 ILE A CA 1
ATOM 1534 C C . ILE A 1 192 ? 7.489 15.383 2.963 1.00 55.06 192 ILE A C 1
ATOM 1536 O O . ILE A 1 192 ? 6.930 15.006 3.995 1.00 55.06 192 ILE A O 1
ATOM 1540 N N . LEU A 1 193 ? 8.661 16.025 2.925 1.00 55.09 193 LEU A N 1
ATOM 1541 C CA . LEU A 1 193 ? 9.451 16.568 4.021 1.00 55.09 193 LEU A CA 1
ATOM 1542 C C . LEU A 1 193 ? 9.303 15.735 5.297 1.00 55.09 193 LEU A C 1
ATOM 1544 O O . LEU A 1 193 ? 8.499 16.040 6.193 1.00 55.09 193 LEU A O 1
ATOM 1548 N N . ALA A 1 194 ? 10.084 14.652 5.368 1.00 52.78 194 ALA A N 1
ATOM 1549 C CA . ALA A 1 194 ? 10.268 13.887 6.590 1.00 52.78 194 ALA A CA 1
ATOM 1550 C C . ALA A 1 194 ? 10.474 14.856 7.765 1.00 52.78 194 ALA A C 1
ATOM 1552 O O . ALA A 1 194 ? 11.203 15.837 7.654 1.00 52.78 194 ALA A O 1
ATOM 1553 N N . MET A 1 195 ? 9.749 14.628 8.862 1.00 54.34 195 MET A N 1
ATOM 1554 C CA . MET A 1 195 ? 9.611 15.532 10.018 1.00 54.34 195 MET A CA 1
ATOM 1555 C C . MET A 1 195 ? 10.928 15.917 10.723 1.00 54.34 195 MET A C 1
ATOM 1557 O O . MET A 1 195 ? 10.880 16.592 11.746 1.00 54.34 195 MET A O 1
ATOM 1561 N N . ASP A 1 196 ? 12.078 15.482 10.219 1.00 54.78 196 ASP A N 1
ATOM 1562 C CA . ASP A 1 196 ? 13.375 15.634 10.852 1.00 54.78 196 ASP A CA 1
ATOM 1563 C C . ASP A 1 196 ? 14.450 15.856 9.780 1.00 54.78 196 ASP A C 1
ATOM 1565 O O . ASP A 1 196 ? 14.512 15.108 8.799 1.00 54.78 196 ASP A O 1
ATOM 1569 N N . SER A 1 197 ? 15.304 16.868 9.959 1.00 56.75 197 SER A N 1
ATOM 1570 C CA . SER A 1 197 ? 16.415 17.184 9.042 1.00 56.75 197 SER A CA 1
ATOM 1571 C C . SER A 1 197 ? 17.336 15.982 8.824 1.00 56.75 197 SER A C 1
ATOM 1573 O O . SER A 1 197 ? 17.889 15.801 7.742 1.00 56.75 197 SER A O 1
ATOM 1575 N N . ILE A 1 198 ? 17.413 15.119 9.835 1.00 57.44 198 ILE A N 1
ATOM 1576 C CA . ILE A 1 198 ? 18.147 13.860 9.835 1.00 57.44 198 ILE A CA 1
ATOM 1577 C C . ILE A 1 198 ? 17.573 12.875 8.800 1.00 57.44 198 ILE A C 1
ATOM 1579 O O . ILE A 1 198 ? 18.318 12.285 8.026 1.00 57.44 198 ILE A O 1
ATOM 1583 N N . ALA A 1 199 ? 16.248 12.720 8.725 1.00 56.56 199 ALA A N 1
ATOM 1584 C CA . ALA A 1 199 ? 15.619 11.794 7.780 1.00 56.56 199 ALA A CA 1
ATOM 1585 C C . ALA A 1 199 ? 15.787 12.245 6.316 1.00 56.56 199 ALA A C 1
ATOM 1587 O O . ALA A 1 199 ? 15.907 11.403 5.430 1.00 56.56 199 ALA A O 1
ATOM 1588 N N . ILE A 1 200 ? 15.857 13.558 6.071 1.00 58.44 200 ILE A N 1
ATOM 1589 C CA . ILE A 1 200 ? 16.102 14.139 4.742 1.00 58.44 200 ILE A CA 1
ATOM 1590 C C . ILE A 1 200 ? 17.539 13.867 4.277 1.00 58.44 200 ILE A C 1
ATOM 1592 O O . ILE A 1 200 ? 17.747 13.500 3.123 1.00 58.44 200 ILE A O 1
ATOM 1596 N N . GLU A 1 201 ? 18.532 14.035 5.155 1.00 61.19 201 GLU A N 1
ATOM 1597 C CA . GLU A 1 201 ? 19.937 13.756 4.829 1.00 61.19 201 GLU A CA 1
ATOM 1598 C C . GLU A 1 201 ? 20.148 12.269 4.507 1.00 61.19 201 GLU A C 1
ATOM 1600 O O . GLU A 1 201 ? 20.790 11.937 3.511 1.00 61.19 201 GLU A O 1
ATOM 1605 N N . TYR A 1 202 ? 19.507 11.376 5.269 1.00 57.72 202 TYR A N 1
ATOM 1606 C CA . TYR A 1 202 ? 19.532 9.937 4.996 1.00 57.72 202 TYR A CA 1
ATOM 1607 C C . TYR A 1 202 ? 18.818 9.557 3.693 1.00 57.72 202 TYR A C 1
ATOM 1609 O O . TYR A 1 202 ? 19.325 8.724 2.946 1.00 57.72 202 TYR A O 1
ATOM 1617 N N . GLN A 1 203 ? 17.679 10.182 3.377 1.00 61.69 203 GLN A N 1
ATOM 1618 C CA . GLN A 1 203 ? 16.941 9.906 2.138 1.00 61.69 203 GLN A CA 1
ATOM 1619 C C . GLN A 1 203 ? 17.654 10.410 0.884 1.00 61.69 203 GLN A C 1
ATOM 1621 O O . GLN A 1 203 ? 17.447 9.832 -0.174 1.00 61.69 203 GLN A O 1
ATOM 1626 N N . LYS A 1 204 ? 18.480 11.458 0.985 1.00 64.25 204 LYS A N 1
ATOM 1627 C CA . LYS A 1 204 ? 19.241 12.024 -0.143 1.00 64.25 204 LYS A CA 1
ATOM 1628 C C . LYS A 1 204 ? 20.550 11.294 -0.439 1.00 64.25 204 LYS A C 1
ATOM 1630 O O . LYS A 1 204 ? 21.214 11.622 -1.426 1.00 64.25 204 LYS A O 1
ATOM 1635 N N . LYS A 1 205 ? 20.927 10.318 0.390 1.00 62.28 205 LYS A N 1
ATOM 1636 C CA . LYS A 1 205 ? 22.062 9.441 0.105 1.00 62.28 205 LYS A CA 1
ATOM 1637 C C . LYS A 1 205 ? 21.819 8.731 -1.238 1.00 62.28 205 LYS A C 1
ATOM 1639 O O . LYS A 1 205 ? 20.698 8.320 -1.530 1.00 62.28 205 LYS A O 1
ATOM 1644 N N . ASP A 1 206 ? 22.850 8.673 -2.078 1.00 58.59 206 ASP A N 1
ATOM 1645 C CA . ASP A 1 206 ? 22.821 8.027 -3.401 1.00 58.59 206 ASP A CA 1
ATOM 1646 C C . ASP A 1 206 ? 21.782 8.601 -4.396 1.00 58.59 206 ASP A C 1
ATOM 1648 O O . ASP A 1 206 ? 21.253 7.897 -5.254 1.00 58.59 206 ASP A O 1
ATOM 1652 N N . GLY A 1 207 ? 21.496 9.909 -4.308 1.00 64.06 207 GLY A N 1
ATOM 1653 C CA . GLY A 1 207 ? 20.627 10.630 -5.255 1.00 64.06 207 GLY A CA 1
ATOM 1654 C C . GLY A 1 207 ? 19.137 10.623 -4.898 1.00 64.06 207 GLY A C 1
ATOM 1655 O O . GLY A 1 207 ? 18.369 11.361 -5.510 1.00 64.06 207 GLY A O 1
ATOM 1656 N N . GLY A 1 208 ? 18.760 9.864 -3.868 1.00 67.81 208 GLY A N 1
ATOM 1657 C CA . GLY A 1 208 ? 17.436 9.860 -3.258 1.00 67.81 208 GLY A CA 1
ATOM 1658 C C . GLY A 1 208 ? 16.291 9.269 -4.090 1.00 67.81 208 GLY A C 1
ATOM 1659 O O . GLY A 1 208 ? 16.513 8.708 -5.166 1.00 67.81 208 GLY A O 1
ATOM 1660 N N . PRO A 1 209 ? 15.059 9.323 -3.551 1.00 74.81 209 PRO A N 1
ATOM 1661 C CA . PRO A 1 209 ? 13.879 8.756 -4.189 1.00 74.81 209 PRO A CA 1
ATOM 1662 C C . PRO A 1 209 ? 13.435 9.565 -5.403 1.00 74.81 209 PRO A C 1
ATOM 1664 O O . PRO A 1 209 ? 13.163 10.758 -5.294 1.00 74.81 209 PRO A O 1
ATOM 1667 N N . ILE A 1 210 ? 13.352 8.903 -6.558 1.00 76.12 210 ILE A N 1
ATOM 1668 C CA . ILE A 1 210 ? 12.890 9.510 -7.816 1.00 76.12 210 ILE A CA 1
ATOM 1669 C C . ILE A 1 210 ? 11.737 8.729 -8.459 1.00 76.12 210 ILE A C 1
ATOM 1671 O O . ILE A 1 210 ? 11.326 9.081 -9.558 1.00 76.12 210 ILE A O 1
ATOM 1675 N N . ASP A 1 211 ? 11.255 7.665 -7.801 1.00 85.06 211 ASP A N 1
ATOM 1676 C CA . ASP A 1 211 ? 10.217 6.749 -8.291 1.00 85.06 211 ASP A CA 1
ATOM 1677 C C . ASP A 1 211 ? 10.372 6.399 -9.779 1.00 85.06 211 ASP A C 1
ATOM 1679 O O . ASP A 1 211 ? 9.422 6.471 -10.558 1.00 85.06 211 ASP A O 1
ATOM 1683 N N . ALA A 1 212 ? 11.592 6.059 -10.207 1.00 84.56 212 ALA A N 1
ATOM 1684 C CA . ALA A 1 212 ? 11.883 5.874 -11.629 1.00 84.56 212 ALA A CA 1
ATOM 1685 C C . ALA A 1 212 ? 11.034 4.772 -12.287 1.00 84.56 212 ALA A C 1
ATOM 1687 O O . ALA A 1 212 ? 10.867 4.800 -13.503 1.00 84.56 212 ALA A O 1
ATOM 1688 N N . CYS A 1 213 ? 10.484 3.829 -11.512 1.00 89.50 213 CYS A N 1
ATOM 1689 C CA . CYS A 1 213 ? 9.557 2.806 -11.994 1.00 89.50 213 CYS A CA 1
ATOM 1690 C C . CYS A 1 213 ? 8.077 3.205 -11.923 1.00 89.50 213 CYS A C 1
ATOM 1692 O O . CYS A 1 213 ? 7.237 2.463 -12.435 1.00 89.50 213 CYS A O 1
ATOM 1694 N N . GLY A 1 214 ? 7.729 4.335 -11.306 1.00 89.94 214 GLY A N 1
ATOM 1695 C CA . GLY A 1 214 ? 6.343 4.757 -11.106 1.00 89.94 214 GLY A CA 1
ATOM 1696 C C . GLY A 1 214 ? 5.548 3.797 -10.218 1.00 89.94 214 GLY A C 1
ATOM 1697 O O . GLY A 1 214 ? 4.392 3.517 -10.517 1.00 89.94 214 GLY A O 1
ATOM 1698 N N . PHE A 1 215 ? 6.181 3.210 -9.200 1.00 92.62 215 PHE A N 1
ATOM 1699 C CA . PHE A 1 215 ? 5.532 2.312 -8.234 1.00 92.62 215 PHE A CA 1
ATOM 1700 C C . PHE A 1 215 ? 4.876 3.084 -7.079 1.00 92.62 215 PHE A C 1
ATOM 1702 O O . PHE A 1 215 ? 3.920 2.605 -6.456 1.00 92.62 215 PHE A O 1
ATOM 1709 N N . SER A 1 216 ? 5.421 4.270 -6.798 1.00 91.31 216 SER A N 1
ATOM 1710 C CA . SER A 1 216 ? 4.942 5.256 -5.833 1.00 91.31 216 SER A CA 1
ATOM 1711 C C . SER A 1 216 ? 4.703 4.662 -4.439 1.00 91.31 216 SER A C 1
ATOM 1713 O O . SER A 1 216 ? 3.619 4.742 -3.851 1.00 91.31 216 SER A O 1
ATOM 1715 N N . ALA A 1 217 ? 5.743 4.040 -3.872 1.00 90.19 217 ALA A N 1
ATOM 1716 C CA . ALA A 1 217 ? 5.768 3.609 -2.476 1.00 90.19 217 ALA A CA 1
ATOM 1717 C C . ALA A 1 217 ? 5.843 4.826 -1.536 1.00 90.19 217 ALA A C 1
ATOM 1719 O O . ALA A 1 217 ? 6.907 5.209 -1.047 1.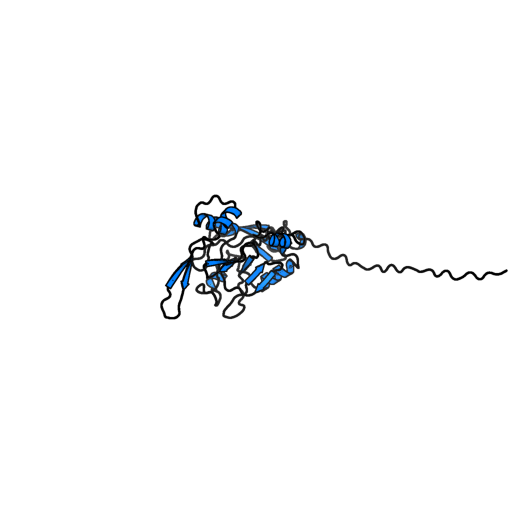00 90.19 217 ALA A O 1
ATOM 1720 N N . LEU A 1 218 ? 4.683 5.426 -1.279 1.00 85.56 218 LEU A N 1
ATOM 1721 C CA . LEU A 1 218 ? 4.506 6.561 -0.379 1.00 85.56 218 LEU A CA 1
ATOM 1722 C C . LEU A 1 218 ? 4.747 6.170 1.078 1.00 85.56 218 LEU A C 1
ATOM 1724 O O . LEU A 1 218 ? 4.209 5.165 1.531 1.00 85.56 218 LEU A O 1
ATOM 1728 N N . TYR A 1 219 ? 5.461 7.004 1.836 1.00 82.56 219 TYR A N 1
ATOM 1729 C CA . TYR A 1 219 ? 5.794 6.812 3.255 1.00 82.56 219 TYR A CA 1
ATOM 1730 C C . TYR A 1 219 ? 4.586 6.955 4.208 1.00 82.56 219 TYR A C 1
ATOM 1732 O O . TYR A 1 219 ? 4.509 7.885 5.014 1.00 82.56 219 TYR A O 1
ATOM 1740 N N . THR A 1 220 ? 3.624 6.037 4.118 1.00 85.44 220 THR A N 1
ATOM 1741 C CA . THR A 1 220 ? 2.346 6.101 4.845 1.00 85.44 220 THR A CA 1
ATOM 1742 C C . THR A 1 220 ? 2.427 5.662 6.299 1.00 85.44 220 THR A C 1
ATOM 1744 O O . THR A 1 220 ? 1.522 5.968 7.074 1.00 85.44 220 THR A O 1
ATOM 1747 N N . GLY A 1 221 ? 3.485 4.946 6.686 1.00 89.25 221 GLY A N 1
ATOM 1748 C CA . GLY A 1 221 ? 3.543 4.296 7.986 1.00 89.25 221 GLY A CA 1
ATOM 1749 C C . GLY A 1 221 ? 2.473 3.211 8.140 1.00 89.25 221 GLY A C 1
ATOM 1750 O O . GLY A 1 221 ? 2.039 2.604 7.156 1.00 89.25 221 GLY A O 1
ATOM 1751 N N . TYR A 1 222 ? 2.050 2.972 9.378 1.00 90.62 222 TYR A N 1
ATOM 1752 C CA . TYR A 1 222 ? 0.986 2.029 9.720 1.00 90.62 222 TYR A CA 1
ATOM 1753 C C . TYR A 1 222 ? 0.025 2.607 10.758 1.00 90.62 222 TYR A C 1
ATOM 1755 O O . TYR A 1 222 ? 0.408 3.441 11.583 1.00 90.62 222 TYR A O 1
ATOM 1763 N N . TYR A 1 223 ? -1.216 2.118 10.741 1.00 89.12 223 TYR A N 1
ATOM 1764 C CA . TYR A 1 223 ? -2.269 2.494 11.681 1.00 89.12 223 TYR A CA 1
ATOM 1765 C C . TYR A 1 223 ? -2.435 1.417 12.752 1.00 89.12 223 TYR A C 1
ATOM 1767 O O . TYR A 1 223 ? -2.851 0.293 12.458 1.00 89.12 223 TYR A O 1
ATOM 1775 N N . ASP A 1 224 ? -2.089 1.755 13.990 1.00 83.12 224 ASP A N 1
ATOM 1776 C CA . ASP A 1 224 ? -2.089 0.830 15.117 1.00 83.12 224 ASP A CA 1
ATOM 1777 C C . ASP A 1 224 ? -3.473 0.636 15.751 1.00 83.12 224 ASP A C 1
ATOM 1779 O O . ASP A 1 224 ? -4.383 1.458 15.639 1.00 83.12 224 ASP A O 1
ATOM 1783 N N . TYR A 1 225 ? -3.636 -0.470 16.478 1.00 75.88 225 TYR A N 1
ATOM 1784 C CA . TYR A 1 225 ? -4.878 -0.774 17.200 1.00 75.88 225 TYR A CA 1
ATOM 1785 C C . TYR A 1 225 ? -5.150 0.169 18.383 1.00 75.88 225 TYR A C 1
ATOM 1787 O O . TYR A 1 225 ? -6.235 0.145 18.969 1.00 75.88 225 TYR A O 1
ATOM 1795 N N . SER A 1 226 ? -4.188 1.021 18.752 1.00 75.56 226 SER A N 1
ATOM 1796 C CA . SER A 1 226 ? -4.406 2.090 19.721 1.00 75.56 226 SER A CA 1
ATOM 1797 C C . SER A 1 226 ? -5.087 3.316 19.096 1.00 75.56 226 SER A C 1
ATOM 1799 O O . SER A 1 226 ? -5.535 4.177 19.858 1.00 75.56 226 SER A O 1
ATOM 1801 N N . GLY A 1 227 ? -5.254 3.338 17.768 1.00 77.56 227 GLY A N 1
ATOM 1802 C CA . GLY A 1 227 ? -5.848 4.421 16.984 1.00 77.56 227 GLY A CA 1
ATOM 1803 C C . GLY A 1 227 ? -4.827 5.451 16.492 1.00 77.56 227 GLY A C 1
ATOM 1804 O O . GLY A 1 227 ? -5.220 6.506 15.998 1.00 77.56 227 GLY A O 1
ATOM 1805 N N . GLY A 1 228 ? -3.536 5.169 16.676 1.00 80.88 228 GLY A N 1
ATOM 1806 C CA . GLY A 1 228 ? -2.428 6.042 16.319 1.00 80.88 228 GLY A CA 1
ATOM 1807 C C . GLY A 1 228 ? -1.809 5.680 14.975 1.00 80.88 228 GLY A C 1
ATOM 1808 O O . GLY A 1 228 ? -1.900 4.551 14.495 1.00 80.88 228 GLY A O 1
ATOM 1809 N N . LEU A 1 229 ? -1.148 6.664 14.370 1.00 84.12 229 LEU A N 1
ATOM 1810 C CA . LEU A 1 229 ? -0.380 6.480 13.147 1.00 84.12 229 LEU A CA 1
ATOM 1811 C C . LEU A 1 229 ? 1.118 6.565 13.456 1.00 84.12 229 LEU A C 1
ATOM 1813 O O . LEU A 1 229 ? 1.593 7.548 14.035 1.00 84.12 229 LEU A O 1
ATOM 1817 N N . SER A 1 230 ? 1.857 5.532 13.068 1.00 85.38 230 SER A N 1
ATOM 1818 C CA . SER A 1 230 ? 3.283 5.356 13.362 1.00 85.38 230 SER A CA 1
ATOM 1819 C C . SER A 1 230 ? 4.096 5.262 12.073 1.00 85.38 230 SER A C 1
ATOM 1821 O O . SER A 1 230 ? 3.568 4.863 11.043 1.00 85.38 230 SER A O 1
ATOM 1823 N N . ASP A 1 231 ? 5.370 5.661 12.113 1.00 82.62 231 ASP A N 1
ATOM 1824 C CA . ASP A 1 231 ? 6.322 5.624 10.982 1.00 82.62 231 ASP A CA 1
ATOM 1825 C C . ASP A 1 231 ? 5.931 6.365 9.696 1.00 82.62 231 ASP A C 1
ATOM 1827 O O . ASP A 1 231 ? 6.576 6.215 8.653 1.00 82.62 231 ASP A O 1
ATOM 1831 N N . VAL A 1 232 ? 4.931 7.239 9.777 1.00 79.06 232 VAL A N 1
ATOM 1832 C CA . VAL A 1 232 ? 4.609 8.189 8.708 1.00 79.06 232 VAL A CA 1
ATOM 1833 C C . VAL A 1 232 ? 5.849 8.983 8.346 1.00 79.06 232 VAL A C 1
ATOM 1835 O O . VAL A 1 232 ? 6.596 9.424 9.223 1.00 79.06 232 VAL A O 1
ATOM 1838 N N . PHE A 1 233 ? 6.052 9.184 7.050 1.00 73.81 233 PHE A N 1
ATOM 1839 C CA . PHE A 1 233 ? 7.211 9.873 6.490 1.00 73.81 233 PHE A CA 1
ATOM 1840 C C . PHE A 1 233 ? 8.558 9.161 6.721 1.00 73.81 233 PHE A C 1
ATOM 1842 O O . PHE A 1 233 ? 9.596 9.731 6.396 1.00 73.81 233 PHE A O 1
ATOM 1849 N N . ARG A 1 234 ? 8.567 7.931 7.265 1.00 76.25 234 ARG A N 1
ATOM 1850 C CA . ARG A 1 234 ? 9.786 7.130 7.498 1.00 76.25 234 ARG A CA 1
ATOM 1851 C C . ARG A 1 234 ? 9.797 5.812 6.742 1.00 76.25 234 ARG A C 1
ATOM 1853 O O . ARG A 1 234 ? 10.806 5.480 6.128 1.00 76.25 234 ARG A O 1
ATOM 1860 N N . ALA A 1 235 ? 8.676 5.096 6.732 1.00 83.94 235 ALA A N 1
ATOM 1861 C CA . ALA A 1 235 ? 8.532 3.852 5.985 1.00 83.94 235 ALA A CA 1
ATOM 1862 C C . ALA A 1 235 ? 7.117 3.700 5.418 1.00 83.94 235 ALA A C 1
ATOM 1864 O O . ALA A 1 235 ? 6.199 4.449 5.760 1.00 83.94 235 ALA A O 1
ATOM 1865 N N . THR A 1 236 ? 6.948 2.713 4.546 1.00 89.44 236 THR A N 1
ATOM 1866 C CA . THR A 1 236 ? 5.630 2.238 4.133 1.00 89.44 236 THR A CA 1
ATOM 1867 C C . THR A 1 236 ? 5.539 0.736 4.250 1.00 89.44 236 THR A C 1
ATOM 1869 O O . THR A 1 236 ? 6.558 0.042 4.239 1.00 89.44 236 THR A O 1
ATOM 1872 N N . TYR A 1 237 ? 4.316 0.266 4.436 1.00 94.31 237 TYR A N 1
ATOM 1873 C CA . TYR A 1 237 ? 4.027 -1.079 4.882 1.00 94.31 237 TYR A CA 1
ATOM 1874 C C . TYR A 1 237 ? 2.910 -1.673 4.037 1.00 94.31 237 TYR A C 1
ATOM 1876 O O . TYR A 1 237 ? 1.847 -1.061 3.914 1.00 94.31 237 TYR A O 1
ATOM 1884 N N . PHE A 1 238 ? 3.133 -2.872 3.501 1.00 96.62 238 PHE A N 1
ATOM 1885 C CA . PHE A 1 238 ? 2.172 -3.563 2.651 1.00 96.62 238 PHE A CA 1
ATOM 1886 C C . PHE A 1 238 ? 1.769 -4.924 3.206 1.00 96.62 238 PHE A C 1
ATOM 1888 O O . PHE A 1 238 ? 2.573 -5.641 3.811 1.00 96.62 238 PHE A O 1
ATOM 1895 N N . THR A 1 239 ? 0.505 -5.279 2.995 1.00 96.44 239 THR A N 1
ATOM 1896 C CA . THR A 1 239 ? -0.015 -6.609 3.318 1.00 96.44 239 THR A CA 1
ATOM 1897 C C . THR A 1 239 ? 0.578 -7.692 2.416 1.00 96.44 239 THR A C 1
ATOM 1899 O O . THR A 1 239 ? 1.072 -7.435 1.317 1.00 96.44 239 THR A O 1
ATOM 1902 N N . THR A 1 240 ? 0.483 -8.939 2.882 1.00 97.00 240 THR A N 1
ATOM 1903 C CA . THR A 1 240 ? 0.652 -10.121 2.034 1.00 97.00 240 THR A CA 1
ATOM 1904 C C . THR A 1 240 ? -0.506 -11.093 2.243 1.00 97.00 240 THR A C 1
ATOM 1906 O O . THR A 1 240 ? -1.140 -11.098 3.300 1.00 97.00 240 THR A O 1
ATOM 1909 N N . SER A 1 241 ? -0.749 -11.961 1.265 1.00 96.81 241 SER A N 1
ATOM 1910 C CA . SER A 1 241 ? -1.676 -13.099 1.374 1.00 96.81 241 SER A CA 1
ATOM 1911 C C . SER A 1 241 ? -1.022 -14.359 1.972 1.00 96.81 241 SER A C 1
ATOM 1913 O O . SER A 1 241 ? -1.643 -15.424 2.053 1.00 96.81 241 SER A O 1
ATOM 1915 N N . THR A 1 242 ? 0.243 -14.265 2.406 1.00 97.00 242 THR A N 1
ATOM 1916 C CA . THR A 1 242 ? 1.036 -15.395 2.910 1.00 97.00 242 THR A CA 1
ATOM 1917 C C . THR A 1 242 ? 1.108 -15.400 4.436 1.00 97.00 242 THR A C 1
ATOM 1919 O O . THR A 1 242 ? 1.582 -14.453 5.063 1.00 97.00 242 THR A O 1
ATOM 1922 N N . MET A 1 243 ? 0.684 -16.509 5.047 1.00 95.50 243 MET A N 1
ATOM 1923 C CA . MET A 1 243 ? 0.783 -16.709 6.495 1.00 95.50 243 MET A CA 1
ATOM 1924 C C . MET A 1 243 ? 2.234 -16.979 6.913 1.00 95.50 243 MET A C 1
ATOM 1926 O O . MET A 1 243 ? 2.902 -17.817 6.312 1.00 95.50 243 MET A O 1
ATOM 1930 N N . LEU A 1 244 ? 2.697 -16.321 7.978 1.00 93.75 244 LEU A N 1
ATOM 1931 C CA . LEU A 1 244 ? 3.950 -16.660 8.662 1.00 93.75 244 LEU A CA 1
ATOM 1932 C C . LEU A 1 244 ? 3.731 -17.840 9.617 1.00 93.75 244 LEU A C 1
ATOM 1934 O O . LEU A 1 244 ? 4.542 -18.758 9.696 1.00 93.75 244 LEU A O 1
ATOM 1938 N N . ASN A 1 245 ? 2.638 -17.798 10.378 1.00 91.12 245 ASN A N 1
ATOM 1939 C CA . ASN A 1 245 ? 2.220 -18.839 11.316 1.00 91.12 245 ASN A CA 1
ATOM 1940 C C . ASN A 1 245 ? 0.710 -18.710 11.585 1.00 91.12 245 ASN A C 1
ATOM 1942 O O . ASN A 1 245 ? 0.027 -17.945 10.919 1.00 91.12 245 ASN A O 1
ATOM 1946 N N . THR A 1 246 ? 0.158 -19.436 12.557 1.00 85.62 246 THR A N 1
ATOM 1947 C CA . THR A 1 246 ? -1.289 -19.405 12.854 1.00 85.62 246 THR A CA 1
ATOM 1948 C C . THR A 1 246 ? -1.807 -18.080 13.430 1.00 85.62 246 THR A C 1
ATOM 1950 O O . THR A 1 246 ? -3.019 -17.888 13.501 1.00 85.62 246 THR A O 1
ATOM 1953 N N . GLY A 1 247 ? -0.924 -17.171 13.852 1.00 85.31 247 GLY A N 1
ATOM 1954 C CA . GLY A 1 247 ? -1.286 -15.892 14.464 1.00 85.31 247 GLY A CA 1
ATOM 1955 C C . GLY A 1 247 ? -0.896 -14.654 13.658 1.00 85.31 247 GLY A C 1
ATOM 1956 O O . GLY A 1 247 ? -1.225 -13.551 14.093 1.00 85.31 247 GLY A O 1
ATOM 1957 N N . ALA A 1 248 ? -0.188 -14.801 12.535 1.00 90.00 248 ALA A N 1
ATOM 1958 C CA . ALA A 1 248 ? 0.323 -13.665 11.775 1.00 90.00 248 ALA A CA 1
ATOM 1959 C C . ALA A 1 248 ? 0.563 -13.979 10.296 1.00 90.00 248 ALA A C 1
ATOM 1961 O O . ALA A 1 248 ? 1.077 -15.046 9.947 1.00 90.00 248 ALA A O 1
ATOM 1962 N N . ALA A 1 249 ? 0.272 -12.999 9.443 1.00 93.56 249 ALA A N 1
ATOM 1963 C CA . ALA A 1 249 ? 0.725 -12.958 8.058 1.00 93.56 249 ALA A CA 1
ATOM 1964 C C . ALA A 1 249 ? 2.064 -12.221 7.945 1.00 93.56 249 ALA A C 1
ATOM 1966 O O . ALA A 1 249 ? 2.426 -11.418 8.810 1.00 93.56 249 ALA A O 1
ATOM 1967 N N . TYR A 1 250 ? 2.799 -12.486 6.869 1.00 95.62 250 TYR A N 1
ATOM 1968 C CA . TYR A 1 250 ? 3.912 -11.625 6.502 1.00 95.62 250 TYR A CA 1
ATOM 1969 C C . TYR A 1 250 ? 3.397 -10.244 6.086 1.00 95.62 250 TYR A C 1
ATOM 1971 O O . TYR A 1 250 ? 2.268 -10.068 5.621 1.00 95.62 250 TYR A O 1
ATOM 1979 N N . SER A 1 251 ? 4.254 -9.254 6.238 1.00 95.12 251 SER A N 1
ATOM 1980 C CA . SER A 1 251 ? 4.071 -7.886 5.786 1.00 95.12 251 SER A CA 1
ATOM 1981 C C . SER A 1 251 ? 5.385 -7.406 5.193 1.00 95.12 251 SER A C 1
ATOM 1983 O O . SER A 1 251 ? 6.456 -7.922 5.522 1.00 95.12 251 SER A O 1
ATOM 1985 N N . VAL A 1 252 ? 5.302 -6.426 4.309 1.00 95.31 252 VAL A N 1
ATOM 1986 C CA . VAL A 1 252 ? 6.467 -5.904 3.601 1.00 95.31 252 VAL A CA 1
ATOM 1987 C C . VAL A 1 252 ? 6.724 -4.485 4.041 1.00 95.31 252 VAL A C 1
ATOM 1989 O O . VAL A 1 252 ? 5.802 -3.678 4.084 1.00 95.31 252 VAL A O 1
ATOM 1992 N N . ILE A 1 253 ? 7.971 -4.189 4.381 1.00 91.88 253 ILE A N 1
ATOM 1993 C CA . ILE A 1 253 ? 8.421 -2.874 4.813 1.00 91.88 253 ILE A CA 1
ATOM 1994 C C . ILE A 1 253 ? 9.320 -2.315 3.733 1.00 91.88 253 ILE A C 1
ATOM 1996 O O . ILE A 1 253 ? 10.344 -2.897 3.387 1.00 91.88 253 ILE A O 1
ATOM 2000 N N . PHE A 1 254 ? 8.953 -1.146 3.241 1.00 87.25 254 PHE A N 1
ATOM 2001 C CA . PHE A 1 254 ? 9.773 -0.359 2.341 1.00 87.25 254 PHE A CA 1
ATOM 2002 C C . PHE A 1 254 ? 10.545 0.662 3.183 1.00 87.25 254 PHE A C 1
ATOM 2004 O O . PHE A 1 254 ? 10.095 1.794 3.399 1.00 87.25 254 PHE A O 1
ATOM 2011 N N . GLY A 1 255 ? 11.714 0.245 3.674 1.00 76.88 255 GLY A N 1
ATOM 2012 C CA . GLY A 1 255 ? 12.717 1.060 4.372 1.00 76.88 255 GLY A CA 1
ATOM 2013 C C . GLY A 1 255 ? 13.862 1.458 3.430 1.00 76.88 255 GLY A C 1
ATOM 2014 O O . GLY A 1 255 ? 13.610 1.813 2.284 1.00 76.88 255 GLY A O 1
ATOM 2015 N N . GLU A 1 256 ? 15.119 1.415 3.869 1.00 69.62 256 GLU A N 1
ATOM 2016 C CA . GLU A 1 256 ? 16.266 1.547 2.941 1.00 69.62 256 GLU A CA 1
ATOM 2017 C C . GLU A 1 256 ? 16.262 0.430 1.887 1.00 69.62 256 GLU A C 1
ATOM 2019 O O . GLU A 1 256 ? 16.487 0.667 0.703 1.00 69.62 256 GLU A O 1
ATOM 2024 N N . SER A 1 257 ? 15.910 -0.773 2.331 1.00 75.81 257 SER A N 1
ATOM 2025 C CA . SER A 1 257 ? 15.636 -1.944 1.513 1.00 75.81 257 SER A CA 1
ATOM 2026 C C . SER A 1 257 ? 14.193 -2.412 1.710 1.00 75.81 257 SER A C 1
ATOM 2028 O O . SER A 1 257 ? 13.461 -1.920 2.579 1.00 75.81 257 SER A O 1
ATOM 2030 N N . ILE A 1 258 ? 13.781 -3.374 0.887 1.00 86.56 258 ILE A N 1
ATOM 2031 C CA . ILE A 1 258 ? 12.562 -4.141 1.124 1.00 86.56 258 ILE A CA 1
ATOM 2032 C C . ILE A 1 258 ? 12.884 -5.219 2.160 1.00 86.56 258 ILE A C 1
ATOM 2034 O O . ILE A 1 258 ? 13.795 -6.021 1.965 1.00 86.56 258 ILE A O 1
ATOM 2038 N N . SER A 1 259 ? 12.133 -5.248 3.259 1.00 89.75 259 SER A N 1
ATOM 2039 C CA . SER A 1 259 ? 12.205 -6.321 4.253 1.00 89.75 259 SER A CA 1
ATOM 2040 C C . SER A 1 259 ? 10.837 -6.957 4.468 1.00 89.75 259 SER A C 1
ATOM 2042 O O . SER A 1 259 ? 9.799 -6.317 4.300 1.00 89.75 259 SER A O 1
ATOM 2044 N N . ILE A 1 260 ? 10.827 -8.244 4.816 1.00 91.62 260 ILE A N 1
ATOM 2045 C CA . ILE A 1 260 ? 9.600 -9.025 4.982 1.00 91.62 260 ILE A CA 1
ATOM 2046 C C . ILE A 1 260 ? 9.547 -9.568 6.408 1.00 91.62 260 ILE A C 1
ATOM 2048 O O . ILE A 1 260 ? 10.365 -10.395 6.809 1.00 91.62 260 ILE A O 1
ATOM 2052 N N . GLN A 1 261 ? 8.569 -9.104 7.180 1.00 90.69 261 GLN A N 1
ATOM 2053 C CA . GLN A 1 261 ? 8.359 -9.481 8.579 1.00 90.69 261 GLN A CA 1
ATOM 2054 C C . GLN A 1 261 ? 6.884 -9.344 8.962 1.00 90.69 261 GLN A C 1
ATOM 2056 O O . GLN A 1 261 ? 6.093 -8.805 8.206 1.00 90.69 261 GLN A O 1
ATOM 2061 N N . SER A 1 262 ? 6.480 -9.813 10.138 1.00 87.06 262 SER A N 1
ATOM 2062 C CA . SER A 1 262 ? 5.096 -9.654 10.603 1.00 87.06 262 SER A CA 1
ATOM 2063 C C . SER A 1 262 ? 4.923 -8.356 11.389 1.00 87.06 262 SER A C 1
ATOM 2065 O O . SER A 1 262 ? 5.624 -8.147 12.381 1.00 87.06 262 SER A O 1
ATOM 2067 N N . ILE A 1 263 ? 3.907 -7.563 11.047 1.00 79.12 263 ILE A N 1
ATOM 2068 C CA . ILE A 1 263 ? 3.432 -6.444 11.871 1.00 79.12 263 ILE A CA 1
ATOM 2069 C C . ILE A 1 263 ? 1.947 -6.642 12.198 1.00 79.12 263 ILE A C 1
ATOM 2071 O O . ILE A 1 263 ? 1.101 -6.753 11.320 1.00 79.12 263 ILE A O 1
ATOM 2075 N N . GLY A 1 264 ? 1.623 -6.749 13.488 1.00 76.12 264 GLY A N 1
ATOM 2076 C CA . GLY A 1 264 ? 0.250 -6.956 13.965 1.00 76.12 264 GLY A CA 1
ATOM 2077 C C . GLY A 1 264 ? -0.523 -5.643 14.009 1.00 76.12 264 GLY A C 1
ATOM 2078 O O . GLY A 1 264 ? -0.824 -5.154 15.093 1.00 76.12 264 GLY A O 1
ATOM 2079 N N . THR A 1 265 ? -0.763 -5.024 12.852 1.00 83.81 265 THR A N 1
ATOM 2080 C CA . THR A 1 265 ? -1.338 -3.674 12.724 1.00 83.81 265 THR A CA 1
ATOM 2081 C C . THR A 1 265 ? -2.076 -3.504 11.391 1.00 83.81 265 THR A C 1
ATOM 2083 O O . THR A 1 265 ? -1.986 -4.381 10.533 1.00 83.81 265 THR A O 1
ATOM 2086 N N . LYS A 1 266 ? -2.801 -2.391 11.191 1.00 91.94 266 LYS A N 1
ATOM 2087 C CA . LYS A 1 266 ? -3.409 -2.076 9.889 1.00 91.94 266 LYS A CA 1
ATOM 2088 C C . LYS A 1 266 ? -2.418 -1.365 8.972 1.00 91.94 266 LYS A C 1
ATOM 2090 O O . LYS A 1 266 ? -1.778 -0.396 9.386 1.00 91.94 266 LYS A O 1
ATOM 2095 N N . ILE A 1 267 ? -2.321 -1.824 7.730 1.00 94.88 267 ILE A N 1
ATOM 2096 C CA . ILE A 1 267 ? -1.326 -1.373 6.744 1.00 94.88 267 ILE A CA 1
ATOM 2097 C C . ILE A 1 267 ? -1.916 -1.269 5.343 1.00 94.88 267 ILE A C 1
ATOM 2099 O O . ILE A 1 267 ? -3.041 -1.703 5.104 1.00 94.88 267 ILE A O 1
ATOM 2103 N N . SER A 1 268 ? -1.178 -0.662 4.422 1.00 96.44 268 SER A N 1
ATOM 2104 C CA . SER A 1 268 ? -1.644 -0.430 3.058 1.00 96.44 268 SER A CA 1
ATOM 2105 C C . SER A 1 268 ? -1.743 -1.740 2.271 1.00 96.44 268 SER A C 1
ATOM 2107 O O . SER A 1 268 ? -0.988 -2.685 2.494 1.00 96.44 268 SER A O 1
ATOM 2109 N N . ILE A 1 269 ? -2.656 -1.792 1.303 1.00 97.31 269 ILE A N 1
ATOM 2110 C CA . ILE A 1 269 ? -2.703 -2.866 0.303 1.00 97.31 269 ILE A CA 1
ATOM 2111 C C . ILE A 1 269 ? -2.157 -2.318 -1.011 1.00 97.31 269 ILE A C 1
ATOM 2113 O O . ILE A 1 269 ? -2.475 -1.195 -1.414 1.00 97.31 269 ILE A O 1
ATOM 2117 N N . ARG A 1 270 ? -1.335 -3.126 -1.676 1.00 96.75 270 ARG A N 1
ATOM 2118 C CA . ARG A 1 270 ? -0.812 -2.866 -3.012 1.00 96.75 270 ARG A CA 1
ATOM 2119 C C . ARG A 1 270 ? -1.071 -4.099 -3.865 1.00 96.75 270 ARG A C 1
ATOM 2121 O O . ARG A 1 270 ? -0.391 -5.097 -3.678 1.00 96.75 270 ARG A O 1
ATOM 2128 N N . CYS A 1 271 ? -2.089 -4.054 -4.720 1.00 98.38 271 CYS A N 1
ATOM 2129 C CA . CYS A 1 271 ? -2.479 -5.222 -5.505 1.00 98.38 271 CYS A CA 1
ATOM 2130 C C . CYS A 1 271 ? -1.520 -5.453 -6.679 1.00 98.38 271 CYS A C 1
ATOM 2132 O O . CYS A 1 271 ? -0.949 -4.505 -7.230 1.00 98.38 271 CYS A O 1
ATOM 2134 N N . ILE A 1 272 ? -1.389 -6.714 -7.069 1.00 98.06 272 ILE A N 1
ATOM 2135 C CA . ILE A 1 272 ? -0.633 -7.174 -8.235 1.00 98.06 272 ILE A CA 1
ATOM 2136 C C . ILE A 1 272 ? -1.601 -7.865 -9.201 1.00 98.06 272 ILE A C 1
ATOM 2138 O O . ILE A 1 272 ? -2.647 -8.356 -8.777 1.00 98.06 272 ILE A O 1
ATOM 2142 N N . LYS A 1 273 ? -1.312 -7.821 -10.498 1.00 96.56 273 LYS A N 1
ATOM 2143 C CA . LYS A 1 273 ? -2.147 -8.433 -11.533 1.00 96.56 273 LYS A CA 1
ATOM 2144 C C . LYS A 1 273 ? -1.960 -9.955 -11.566 1.00 96.56 273 LYS A C 1
ATOM 2146 O O . LYS A 1 273 ? -0.836 -10.415 -11.373 1.00 96.56 273 LYS A O 1
ATOM 2151 N N . ASP A 1 274 ? -3.048 -10.680 -11.829 1.00 94.00 274 ASP A N 1
ATOM 2152 C CA . ASP A 1 274 ? -3.071 -12.147 -11.999 1.00 94.00 274 ASP A CA 1
ATOM 2153 C C . ASP A 1 274 ? -2.249 -12.644 -13.204 1.00 94.00 274 ASP A C 1
ATOM 2155 O O . ASP A 1 274 ? -2.176 -11.914 -14.227 1.00 94.00 274 ASP A O 1
#

pLDDT: mean 80.93, std 16.36, range [32.22, 98.56]

Radius of gyration: 25.15 Å; chains: 1; bounding box: 109×43×57 Å

Foldseek 3Di:
DDDDDDDDPPPPPPPPPPPPVVPPPDDLCVFWNQADAAPVRHGQKDWDAQPVVRDIWIWHHGHNWIWTLAFAADDDPPPFKDQAQDWHWDQDDPPDPDGDIDIDGDPPCLVVLCVLLVHPDPDSVSSSVSLCVHHNIWGDQAVVLALWFAGDVVCQAPVDGPQKGFAAPVVVVVNQVSCDQNLQAAAEDPQSDQPDPVLVVVQPPPNHYDNNNSSHQAQQAFQAPVSDGPRRSAKAKEFHNACPDRIFGWMWISHSGIDIHTDSGTHTTMIIGD